Protein AF-A0A2T2U870-F1 (afdb_monomer_lite)

Sequence (224 aa):
MPDQELSEEDWMRRIEPALERSMQEVSEQMTNAAPVQRWLRSASYEAAMQASRQQPGDMQAEAAAYGALRDDLREHFASLARAVRDLTHGQGRLDVKWRPLSPNYTRLYIDFGLDYEIDLFVRLKAASPDEARRALDAAADALPRSEPFPNRPNERTALVALDDRQLGVRVREHQADPGRRRTVTLLPDGDSAESDVALDEAPERVVQHLTPEAGSRVDPQSWM

Structure (mmCIF, N/CA/C/O backbone):
data_AF-A0A2T2U870-F1
#
_entry.id   AF-A0A2T2U870-F1
#
loop_
_atom_site.group_PDB
_atom_site.id
_atom_site.type_symbol
_atom_site.label_atom_id
_atom_site.label_alt_id
_atom_site.label_comp_id
_atom_site.label_asym_id
_atom_site.label_entity_id
_atom_site.label_seq_id
_atom_site.pdbx_PDB_ins_code
_atom_site.Cartn_x
_atom_site.Cartn_y
_atom_site.Cartn_z
_atom_site.occupancy
_atom_site.B_iso_or_equiv
_atom_site.auth_seq_id
_atom_site.auth_comp_id
_atom_site.auth_asym_id
_atom_site.auth_atom_id
_atom_site.pdbx_PDB_model_num
ATOM 1 N N . MET A 1 1 ? 32.485 -4.365 -10.297 1.00 37.88 1 MET A N 1
ATOM 2 C CA . MET A 1 1 ? 31.703 -4.964 -9.198 1.00 37.88 1 MET A CA 1
ATOM 3 C C . MET A 1 1 ? 30.625 -5.783 -9.871 1.00 37.88 1 MET A C 1
ATOM 5 O O . MET A 1 1 ? 29.898 -5.176 -10.647 1.00 37.88 1 MET A O 1
ATOM 9 N N . PRO A 1 2 ? 30.603 -7.115 -9.726 1.00 41.19 2 PRO A N 1
ATOM 10 C CA . PRO A 1 2 ? 29.569 -7.920 -10.364 1.00 41.19 2 PRO A CA 1
ATOM 11 C C . PRO A 1 2 ? 28.199 -7.446 -9.864 1.00 41.19 2 PRO A C 1
ATOM 13 O O . PRO A 1 2 ? 28.040 -7.171 -8.673 1.00 41.19 2 PRO A O 1
ATOM 16 N N . ASP A 1 3 ? 27.267 -7.272 -10.800 1.00 51.97 3 ASP A N 1
ATOM 17 C CA . ASP A 1 3 ? 25.868 -6.925 -10.567 1.00 51.97 3 ASP A CA 1
ATOM 18 C C . ASP A 1 3 ? 25.226 -7.994 -9.686 1.00 51.97 3 ASP A C 1
ATOM 20 O O . ASP A 1 3 ? 24.753 -9.018 -10.170 1.00 51.97 3 ASP A O 1
ATOM 24 N N . GLN A 1 4 ? 25.247 -7.792 -8.372 1.00 59.28 4 GLN A N 1
ATOM 25 C CA . GLN A 1 4 ? 24.452 -8.626 -7.491 1.00 59.28 4 GLN A CA 1
ATOM 26 C C . GLN A 1 4 ? 23.015 -8.122 -7.567 1.00 59.28 4 GLN A C 1
ATOM 28 O O . GLN A 1 4 ? 22.676 -7.060 -7.035 1.00 59.28 4 GLN A O 1
ATOM 33 N N . GLU A 1 5 ? 22.186 -8.871 -8.290 1.00 78.31 5 GLU A N 1
ATOM 34 C CA . GLU A 1 5 ? 20.744 -8.821 -8.105 1.00 78.31 5 GLU A CA 1
ATOM 35 C C . GLU A 1 5 ? 20.448 -9.031 -6.619 1.00 78.31 5 GLU A C 1
ATOM 37 O O . GLU A 1 5 ? 21.019 -9.912 -5.970 1.00 78.31 5 GLU A O 1
ATOM 42 N N . LEU A 1 6 ? 19.592 -8.173 -6.064 1.00 90.38 6 LEU A N 1
ATOM 43 C CA . LEU A 1 6 ? 19.160 -8.318 -4.681 1.00 90.38 6 LEU A CA 1
ATOM 44 C C . LEU A 1 6 ? 18.374 -9.623 -4.552 1.00 90.38 6 LEU A C 1
ATOM 46 O O . LEU A 1 6 ? 17.501 -9.925 -5.378 1.00 90.38 6 LEU A O 1
ATOM 50 N N . SER A 1 7 ? 18.697 -10.391 -3.514 1.00 95.56 7 SER A N 1
ATOM 51 C CA . SER A 1 7 ? 17.949 -11.599 -3.194 1.00 95.56 7 SER A CA 1
ATOM 52 C C . SER A 1 7 ? 16.522 -11.248 -2.765 1.00 95.56 7 SER A C 1
ATOM 54 O O . SER A 1 7 ? 16.202 -10.099 -2.456 1.00 95.56 7 SER A O 1
ATOM 56 N N . GLU A 1 8 ? 15.650 -12.250 -2.738 1.00 96.38 8 GLU A N 1
ATOM 57 C CA . GLU A 1 8 ? 14.286 -12.091 -2.231 1.00 96.38 8 GLU A CA 1
ATOM 58 C C . GLU A 1 8 ? 14.280 -11.572 -0.784 1.00 96.38 8 GLU A C 1
ATOM 60 O O . GLU A 1 8 ? 13.579 -10.613 -0.475 1.00 96.38 8 GLU A O 1
ATOM 65 N N . GLU A 1 9 ? 15.153 -12.109 0.074 1.00 97.00 9 GLU A N 1
ATOM 66 C CA . GLU A 1 9 ? 15.283 -11.677 1.469 1.00 97.00 9 GLU A CA 1
ATOM 67 C C . GLU A 1 9 ? 15.765 -10.220 1.587 1.00 97.00 9 GLU A C 1
ATOM 69 O O . GLU A 1 9 ? 15.287 -9.470 2.440 1.00 97.00 9 GLU A O 1
ATOM 74 N N . ASP A 1 10 ? 16.676 -9.780 0.712 1.00 97.06 10 ASP A N 1
ATOM 75 C CA . ASP A 1 10 ? 17.130 -8.385 0.696 1.00 97.06 10 ASP A CA 1
ATOM 76 C C . ASP A 1 10 ? 16.004 -7.426 0.306 1.00 97.06 10 ASP A C 1
ATOM 78 O O . ASP A 1 10 ? 15.896 -6.330 0.868 1.00 97.06 10 ASP A O 1
ATOM 82 N N . TRP A 1 11 ? 15.145 -7.837 -0.630 1.00 97.50 11 TRP A N 1
ATOM 83 C CA . TRP A 1 11 ? 13.951 -7.081 -0.990 1.00 97.50 11 TRP A CA 1
ATOM 84 C C . TRP A 1 11 ? 12.932 -7.042 0.139 1.00 97.50 11 TRP A C 1
ATOM 86 O O . TRP A 1 11 ? 12.427 -5.961 0.448 1.00 97.50 11 TRP A O 1
ATOM 96 N N . MET A 1 12 ? 12.677 -8.179 0.788 1.00 97.50 12 MET A N 1
ATOM 97 C CA . MET A 1 12 ? 11.770 -8.243 1.931 1.00 97.50 12 MET A CA 1
ATOM 98 C C . MET A 1 12 ? 12.241 -7.319 3.054 1.00 97.50 12 MET A C 1
ATOM 100 O O . MET A 1 12 ? 11.500 -6.434 3.473 1.00 97.50 12 MET A O 1
ATOM 104 N N . ARG A 1 13 ? 13.514 -7.433 3.456 1.00 97.50 13 ARG A N 1
ATOM 105 C CA . ARG A 1 13 ? 14.121 -6.598 4.504 1.00 97.50 13 ARG A CA 1
ATOM 106 C C . ARG A 1 13 ? 14.073 -5.110 4.166 1.00 97.50 13 ARG A C 1
ATOM 108 O O . ARG A 1 13 ? 13.977 -4.277 5.065 1.00 97.50 13 ARG A O 1
ATOM 115 N N . ARG A 1 14 ? 14.172 -4.770 2.878 1.00 96.38 14 ARG A N 1
ATOM 116 C CA . ARG A 1 14 ? 14.060 -3.391 2.406 1.00 96.38 14 ARG A CA 1
ATOM 117 C C . ARG A 1 14 ? 12.631 -2.872 2.561 1.00 96.38 14 ARG A C 1
ATOM 119 O O . ARG A 1 14 ? 12.486 -1.804 3.133 1.00 96.38 14 ARG A O 1
ATOM 126 N N . ILE A 1 15 ? 11.632 -3.604 2.066 1.00 96.31 15 ILE A N 1
ATOM 127 C CA . ILE A 1 15 ? 10.260 -3.112 1.840 1.00 96.31 15 ILE A CA 1
ATOM 128 C C . ILE A 1 15 ? 9.341 -3.298 3.053 1.00 96.31 15 ILE A C 1
ATOM 130 O O . ILE A 1 15 ? 8.525 -2.422 3.342 1.00 96.31 15 ILE A O 1
ATOM 134 N N . GLU A 1 16 ? 9.463 -4.420 3.765 1.00 96.12 16 GLU A N 1
ATOM 135 C CA . GLU A 1 16 ? 8.560 -4.806 4.857 1.00 96.12 16 GLU A CA 1
ATOM 136 C C . GLU A 1 16 ? 8.338 -3.692 5.896 1.00 96.12 16 GLU A C 1
ATOM 138 O O . GLU A 1 16 ? 7.180 -3.412 6.213 1.00 96.12 16 GLU A O 1
ATOM 143 N N . PRO A 1 17 ? 9.374 -2.959 6.364 1.00 95.62 17 PRO A N 1
ATOM 144 C CA . PRO A 1 17 ? 9.181 -1.912 7.366 1.00 95.62 17 PRO A CA 1
ATOM 145 C C . PRO A 1 17 ? 8.303 -0.746 6.900 1.00 95.62 17 PRO A C 1
ATOM 147 O O . PRO A 1 17 ? 7.866 0.050 7.729 1.00 95.62 17 PRO A O 1
ATOM 150 N N . ALA A 1 18 ? 8.116 -0.555 5.592 1.00 95.81 18 ALA A N 1
ATOM 151 C CA . ALA A 1 18 ? 7.335 0.545 5.033 1.00 95.81 18 ALA A CA 1
ATOM 152 C C . ALA A 1 18 ? 5.880 0.165 4.722 1.00 95.81 18 ALA A C 1
ATOM 154 O O . ALA A 1 18 ? 5.055 1.071 4.626 1.00 95.81 18 ALA A O 1
ATOM 155 N N . LEU A 1 19 ? 5.539 -1.127 4.623 1.00 95.31 19 LEU A N 1
ATOM 156 C CA . LEU A 1 19 ? 4.190 -1.579 4.241 1.00 95.31 19 LEU A CA 1
ATOM 157 C C . LEU A 1 19 ? 3.101 -1.004 5.148 1.00 95.31 19 LEU A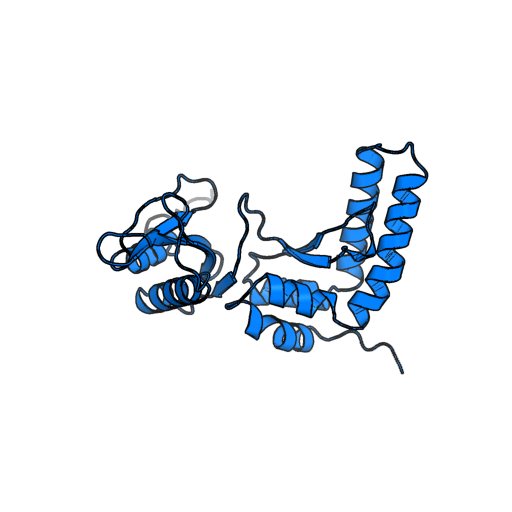 C 1
ATOM 159 O O . LEU A 1 19 ? 2.163 -0.382 4.656 1.00 95.31 19 LEU A O 1
ATOM 163 N N . GLU A 1 20 ? 3.275 -1.123 6.465 1.00 94.81 20 GLU A N 1
ATOM 164 C CA . GLU A 1 20 ? 2.287 -0.650 7.447 1.00 94.81 20 GLU A CA 1
ATOM 165 C C . GLU A 1 20 ? 2.303 0.882 7.630 1.00 94.81 20 GLU A C 1
ATOM 167 O O . GLU A 1 20 ? 1.510 1.417 8.400 1.00 94.81 20 GLU A O 1
ATOM 172 N N . ARG A 1 21 ? 3.204 1.607 6.947 1.00 93.12 21 ARG A N 1
ATOM 173 C CA . ARG A 1 21 ? 3.383 3.062 7.105 1.00 93.12 21 ARG A CA 1
ATOM 174 C C . ARG A 1 21 ? 2.991 3.849 5.862 1.00 93.12 21 ARG A C 1
ATOM 176 O O . ARG A 1 21 ? 2.315 4.869 5.975 1.00 93.12 21 ARG A O 1
ATOM 183 N N . SER A 1 22 ? 3.481 3.436 4.694 1.00 95.75 22 SER A N 1
ATOM 184 C CA . SER A 1 22 ? 3.291 4.168 3.446 1.00 95.75 22 SER A CA 1
ATOM 185 C C . SER A 1 22 ? 3.651 3.334 2.215 1.00 95.75 22 SER A C 1
ATOM 187 O O . SER A 1 22 ? 4.818 3.017 1.973 1.00 95.75 22 SER A O 1
ATOM 189 N N . MET A 1 23 ? 2.672 3.100 1.344 1.00 97.12 23 MET A N 1
ATOM 190 C CA . MET A 1 23 ? 2.891 2.521 0.016 1.00 97.12 23 MET A CA 1
ATOM 191 C C . MET A 1 23 ? 3.716 3.438 -0.895 1.00 97.12 23 MET A C 1
ATOM 193 O O . MET A 1 23 ? 4.385 2.963 -1.816 1.00 97.12 23 MET A O 1
ATOM 197 N N . GLN A 1 24 ? 3.730 4.747 -0.622 1.00 95.50 24 GLN A N 1
ATOM 198 C CA . GLN A 1 24 ? 4.649 5.668 -1.281 1.00 95.50 24 GLN A CA 1
ATOM 199 C C . GLN A 1 24 ? 6.100 5.380 -0.872 1.00 95.50 24 GLN A C 1
ATOM 201 O O . GLN A 1 24 ? 6.949 5.261 -1.752 1.00 95.50 24 GLN A O 1
ATOM 206 N N . GLU A 1 25 ? 6.387 5.213 0.423 1.00 96.62 25 GLU A N 1
ATOM 207 C CA . GLU A 1 25 ? 7.733 4.851 0.895 1.00 96.62 25 GLU A CA 1
ATOM 208 C C . GLU A 1 25 ? 8.168 3.490 0.320 1.00 96.62 25 GLU A C 1
ATOM 210 O O . GLU A 1 25 ? 9.297 3.357 -0.146 1.00 96.62 25 GLU A O 1
ATOM 215 N N . VAL A 1 26 ? 7.261 2.508 0.239 1.00 97.62 26 VAL A N 1
ATOM 216 C CA . VAL A 1 26 ? 7.511 1.220 -0.442 1.00 97.62 26 VAL A CA 1
ATOM 217 C C . VAL A 1 26 ? 7.888 1.428 -1.915 1.00 97.62 26 VAL A C 1
ATOM 219 O O . VAL A 1 26 ? 8.910 0.915 -2.378 1.00 97.62 26 VAL A O 1
ATOM 222 N N . SER A 1 27 ? 7.098 2.216 -2.653 1.00 97.12 27 SER A N 1
ATOM 223 C CA . SER A 1 27 ? 7.366 2.570 -4.054 1.00 97.12 27 SER A CA 1
ATOM 224 C C . SER A 1 27 ? 8.735 3.233 -4.214 1.00 97.12 27 SER A C 1
ATOM 226 O O . SER A 1 27 ? 9.504 2.860 -5.104 1.00 97.12 27 SER A O 1
ATOM 228 N N . GLU A 1 28 ? 9.082 4.169 -3.331 1.00 96.19 28 GLU A N 1
ATOM 229 C CA . GLU A 1 28 ? 10.371 4.858 -3.324 1.00 96.19 28 GLU A CA 1
ATOM 230 C C . GLU A 1 28 ? 11.527 3.903 -3.017 1.00 96.19 28 GLU A C 1
ATOM 232 O O . GLU A 1 28 ? 12.538 3.920 -3.719 1.00 96.19 28 GLU A O 1
ATOM 237 N N . GLN A 1 29 ? 11.392 3.028 -2.021 1.00 96.62 29 GLN A N 1
ATOM 238 C CA . GLN A 1 29 ? 12.428 2.063 -1.658 1.00 96.62 29 GLN A CA 1
ATOM 239 C C . GLN A 1 29 ? 12.701 1.052 -2.777 1.00 96.62 29 GLN A C 1
ATOM 241 O O . GLN A 1 29 ? 13.870 0.749 -3.042 1.00 96.62 29 GLN A O 1
ATOM 246 N N . MET A 1 30 ? 11.662 0.562 -3.461 1.00 96.69 30 MET A N 1
ATOM 247 C CA . MET A 1 30 ? 11.817 -0.281 -4.653 1.00 96.69 30 MET A CA 1
ATOM 248 C C . MET A 1 30 ? 12.481 0.497 -5.789 1.00 96.69 30 MET A C 1
ATOM 250 O O . MET A 1 30 ? 13.507 0.079 -6.325 1.00 96.69 30 MET A O 1
ATOM 254 N N . THR A 1 31 ? 11.928 1.665 -6.119 1.00 95.25 31 THR A N 1
ATOM 255 C CA . THR A 1 31 ? 12.350 2.477 -7.267 1.00 95.25 31 THR A CA 1
ATOM 256 C C . THR A 1 31 ? 13.781 2.979 -7.118 1.00 95.25 31 THR A C 1
ATOM 258 O O . THR A 1 31 ? 14.524 2.978 -8.093 1.00 95.25 31 THR A O 1
ATOM 261 N N . ASN A 1 32 ? 14.202 3.376 -5.916 1.00 94.69 32 ASN A N 1
ATOM 262 C CA . ASN A 1 32 ? 15.532 3.932 -5.646 1.00 94.69 32 ASN A CA 1
ATOM 263 C C . ASN A 1 32 ? 16.613 2.862 -5.439 1.00 94.69 32 ASN A C 1
ATOM 265 O O . ASN A 1 32 ? 17.778 3.192 -5.202 1.00 94.69 32 ASN A O 1
ATOM 269 N N . ALA A 1 33 ? 16.270 1.574 -5.506 1.00 95.00 33 ALA A N 1
ATOM 270 C CA . ALA A 1 33 ? 17.274 0.523 -5.498 1.00 95.00 33 ALA A CA 1
ATOM 271 C C . ALA A 1 33 ? 18.180 0.650 -6.731 1.00 95.00 33 ALA A C 1
ATOM 273 O O . ALA A 1 33 ? 17.715 0.800 -7.860 1.00 95.00 33 ALA A O 1
ATOM 274 N N . ALA A 1 34 ? 19.494 0.555 -6.520 1.00 93.69 34 ALA A N 1
ATOM 275 C CA . ALA A 1 34 ? 20.483 0.703 -7.582 1.00 93.69 34 ALA A CA 1
ATOM 276 C C . ALA A 1 34 ? 20.225 -0.176 -8.830 1.00 93.69 34 ALA A C 1
ATOM 278 O O . ALA A 1 34 ? 20.364 0.365 -9.931 1.00 93.69 34 ALA A O 1
ATOM 279 N N . PRO A 1 35 ? 19.859 -1.475 -8.720 1.00 94.12 35 PRO A N 1
ATOM 280 C CA . PRO A 1 35 ? 19.549 -2.278 -9.905 1.00 94.12 35 PRO A CA 1
ATOM 281 C C . PRO A 1 35 ? 18.282 -1.791 -10.634 1.00 94.12 35 PRO A C 1
ATOM 283 O O . PRO A 1 35 ? 18.303 -1.675 -11.857 1.00 94.12 35 PRO A O 1
ATOM 286 N N . VAL A 1 36 ? 17.234 -1.383 -9.908 1.00 94.19 36 VAL A N 1
ATOM 287 C CA . VAL A 1 36 ? 15.993 -0.840 -10.497 1.00 94.19 36 VAL A CA 1
ATOM 288 C C . VAL A 1 36 ? 16.245 0.485 -11.214 1.00 94.19 36 VAL A C 1
ATOM 290 O O . VAL A 1 36 ? 15.821 0.652 -12.350 1.00 94.19 36 VAL A O 1
ATOM 293 N N . GLN A 1 37 ? 16.995 1.410 -10.610 1.00 92.75 37 GLN A N 1
ATOM 294 C CA . GLN A 1 37 ? 17.363 2.679 -11.252 1.00 92.75 37 GLN A CA 1
ATOM 295 C C . GLN A 1 37 ? 18.162 2.476 -12.546 1.00 92.75 37 GLN A C 1
ATOM 297 O O . GLN A 1 37 ? 17.989 3.229 -13.504 1.00 92.75 37 GLN A O 1
ATOM 302 N N . ARG A 1 38 ? 19.067 1.486 -12.585 1.00 90.81 38 ARG A N 1
ATOM 303 C CA . ARG A 1 38 ? 19.824 1.157 -13.805 1.00 90.81 38 ARG A CA 1
ATOM 304 C C . ARG A 1 38 ? 18.901 0.649 -14.906 1.00 90.81 38 ARG A C 1
ATOM 306 O O . ARG A 1 38 ? 18.996 1.138 -16.031 1.00 90.81 38 ARG A O 1
ATOM 313 N N . TRP A 1 39 ? 18.013 -0.277 -14.561 1.00 92.62 39 TRP A N 1
ATOM 314 C CA . TRP A 1 39 ? 17.028 -0.827 -15.483 1.00 92.62 39 TRP A CA 1
ATOM 315 C C . TRP A 1 39 ? 16.066 0.251 -16.003 1.00 92.62 39 TRP A C 1
ATOM 317 O O . TRP A 1 39 ? 15.986 0.456 -17.212 1.00 92.62 39 TRP A O 1
ATOM 327 N N . LEU A 1 40 ? 15.442 1.031 -15.111 1.00 91.12 40 LEU A N 1
ATOM 328 C CA . LEU A 1 40 ? 14.472 2.074 -15.462 1.00 91.12 40 LEU A CA 1
ATOM 329 C C . LEU A 1 40 ? 15.017 3.083 -16.474 1.00 91.12 40 LEU A C 1
ATOM 331 O O . LEU A 1 40 ? 14.279 3.492 -17.369 1.00 91.12 40 LEU A O 1
ATOM 335 N N . ARG A 1 41 ? 16.291 3.481 -16.353 1.00 86.19 41 ARG A N 1
ATOM 336 C CA . ARG A 1 41 ? 16.920 4.419 -17.297 1.00 86.19 41 ARG A CA 1
ATOM 337 C C . ARG A 1 41 ? 16.944 3.892 -18.729 1.00 86.19 41 ARG A C 1
ATOM 339 O O . ARG A 1 41 ? 16.769 4.683 -19.651 1.00 86.19 41 ARG A O 1
ATOM 346 N N . SER A 1 42 ? 17.160 2.593 -18.904 1.00 87.62 42 SER A N 1
ATOM 347 C CA . SER A 1 42 ? 17.237 1.964 -20.226 1.00 87.62 42 SER A CA 1
ATOM 348 C C . SER A 1 42 ? 15.836 1.604 -20.718 1.00 87.62 42 SER A C 1
ATOM 350 O O . SER A 1 42 ? 15.394 2.103 -21.751 1.00 87.62 42 SER A O 1
ATOM 352 N N . ALA A 1 43 ? 15.085 0.855 -19.909 1.00 87.81 43 ALA A N 1
ATOM 353 C CA . ALA A 1 43 ? 13.780 0.321 -20.277 1.00 87.81 43 ALA A CA 1
ATOM 354 C C . ALA A 1 43 ? 12.735 1.423 -20.535 1.00 87.81 43 ALA A C 1
ATOM 356 O O . ALA A 1 43 ? 11.981 1.354 -21.504 1.00 87.81 43 ALA A O 1
ATOM 357 N N . SER A 1 44 ? 12.726 2.502 -19.738 1.00 82.38 44 SER A N 1
ATOM 358 C CA . SER A 1 44 ? 11.774 3.608 -19.949 1.00 82.38 44 SER A CA 1
ATOM 359 C C . SER A 1 44 ? 12.052 4.381 -21.241 1.00 82.38 44 SER A C 1
ATOM 361 O O . SER A 1 44 ? 11.114 4.861 -21.877 1.00 82.38 44 SER A O 1
ATOM 363 N N . TYR A 1 45 ? 13.327 4.523 -21.623 1.00 80.94 45 TYR A N 1
ATOM 364 C CA . TYR A 1 45 ? 13.718 5.194 -22.865 1.00 80.94 45 TYR A CA 1
ATOM 365 C C . TYR A 1 45 ? 13.378 4.334 -24.085 1.00 80.94 45 TYR A C 1
ATOM 367 O O . TYR A 1 45 ? 12.827 4.838 -25.064 1.00 80.94 45 TYR A O 1
ATOM 375 N N . GLU A 1 46 ? 13.645 3.030 -24.012 1.00 85.19 46 GLU A N 1
ATOM 376 C CA . GLU A 1 46 ? 13.292 2.080 -25.066 1.00 85.19 46 GLU A CA 1
ATOM 377 C C . GLU A 1 46 ? 11.779 1.998 -25.278 1.00 85.19 46 GLU A C 1
ATOM 379 O O . GLU A 1 46 ? 11.324 2.106 -26.418 1.00 85.19 46 GLU A O 1
ATOM 384 N N . ALA A 1 47 ? 10.996 1.915 -24.200 1.00 84.62 47 ALA A N 1
ATOM 385 C CA . ALA A 1 47 ? 9.537 1.938 -24.270 1.00 84.62 47 ALA A CA 1
ATOM 386 C C . ALA A 1 47 ? 9.015 3.240 -24.908 1.00 84.62 47 ALA A C 1
ATOM 388 O O . ALA A 1 47 ? 8.141 3.205 -25.774 1.00 84.62 47 ALA A O 1
ATOM 389 N N . ALA A 1 48 ? 9.590 4.397 -24.550 1.00 81.44 48 ALA A N 1
ATOM 390 C CA . ALA A 1 48 ? 9.205 5.682 -25.140 1.00 81.44 48 ALA A CA 1
ATOM 391 C C . ALA A 1 48 ? 9.533 5.749 -26.640 1.00 81.44 48 ALA A C 1
ATOM 393 O O . ALA A 1 48 ? 8.704 6.198 -27.429 1.00 81.44 48 ALA A O 1
ATOM 394 N N . MET A 1 49 ? 10.703 5.246 -27.044 1.00 81.50 49 MET A N 1
ATOM 395 C CA . MET A 1 49 ? 11.107 5.145 -28.449 1.00 81.50 49 MET A CA 1
ATOM 396 C C . MET A 1 49 ? 10.206 4.201 -29.252 1.00 81.50 49 MET A C 1
ATOM 398 O O . MET A 1 49 ? 9.909 4.473 -30.415 1.00 81.50 49 MET A O 1
ATOM 402 N N . GLN A 1 50 ? 9.782 3.081 -28.663 1.00 79.69 50 GLN A N 1
ATOM 403 C CA . GLN A 1 50 ? 8.848 2.151 -29.299 1.00 79.69 50 GLN A CA 1
ATOM 404 C C . GLN A 1 50 ? 7.481 2.805 -29.517 1.00 79.69 50 GLN A C 1
ATOM 406 O O . GLN A 1 50 ? 6.967 2.757 -30.634 1.00 79.69 50 GLN A O 1
ATOM 411 N N . ALA A 1 51 ? 6.949 3.484 -28.498 1.00 79.50 51 ALA A N 1
ATOM 412 C CA . ALA A 1 51 ? 5.688 4.212 -28.606 1.00 79.50 51 ALA A CA 1
ATOM 413 C C . ALA A 1 51 ? 5.768 5.368 -29.623 1.00 79.50 51 ALA A C 1
ATOM 415 O O . ALA A 1 51 ? 4.853 5.552 -30.418 1.00 79.50 51 ALA A O 1
ATOM 416 N N . SER A 1 52 ? 6.886 6.104 -29.677 1.00 75.25 52 SER A N 1
ATOM 417 C CA . SER A 1 52 ? 7.052 7.249 -30.586 1.00 75.25 52 SER A CA 1
ATOM 418 C C . SER A 1 52 ? 7.331 6.880 -32.047 1.00 75.25 52 SER A C 1
ATOM 420 O O . SER A 1 52 ? 7.268 7.745 -32.917 1.00 75.25 52 SER A O 1
ATOM 422 N N . ARG A 1 53 ? 7.728 5.630 -32.334 1.00 69.00 53 ARG A N 1
ATOM 423 C CA . ARG A 1 53 ? 7.914 5.139 -33.715 1.00 69.00 53 ARG A CA 1
ATOM 424 C C . ARG A 1 53 ? 6.582 4.971 -34.449 1.00 69.00 53 ARG A C 1
ATOM 426 O O . ARG A 1 53 ? 6.582 4.901 -35.677 1.00 69.00 53 ARG A O 1
ATOM 433 N N . GLN A 1 54 ? 5.478 4.899 -33.710 1.00 63.97 54 GLN A N 1
ATOM 434 C CA . GLN A 1 54 ? 4.118 4.948 -34.239 1.00 63.97 54 GLN A CA 1
ATOM 435 C C . GLN A 1 54 ? 3.568 6.378 -34.119 1.00 63.97 54 GLN A C 1
ATOM 437 O O . GLN A 1 54 ? 4.236 7.262 -33.581 1.00 63.97 54 GLN A O 1
ATOM 442 N N . GLN A 1 55 ? 2.401 6.658 -34.703 1.00 65.25 55 GLN A N 1
ATOM 443 C CA . GLN A 1 55 ? 1.861 8.021 -34.692 1.00 65.25 55 GLN A CA 1
ATOM 444 C C . GLN A 1 55 ? 1.717 8.540 -33.245 1.00 65.25 55 GLN A C 1
ATOM 446 O O . GLN A 1 55 ? 1.228 7.807 -32.387 1.00 65.25 55 GLN A O 1
ATOM 451 N N . PRO A 1 56 ? 2.121 9.790 -32.946 1.00 61.47 56 PRO A N 1
ATOM 452 C CA . PRO A 1 56 ? 1.946 10.361 -31.614 1.00 61.47 56 PRO A CA 1
ATOM 453 C C . PRO A 1 56 ? 0.481 10.295 -31.162 1.00 61.47 56 PRO A C 1
ATOM 455 O O . PRO A 1 56 ? -0.403 10.761 -31.880 1.00 61.47 56 PRO A O 1
ATOM 458 N N . GLY A 1 57 ? 0.232 9.742 -29.972 1.00 64.81 57 GLY A N 1
ATOM 459 C CA . GLY A 1 57 ? -1.118 9.548 -29.431 1.00 64.81 57 GLY A CA 1
ATOM 460 C C . GLY A 1 57 ? -1.792 8.235 -29.841 1.00 64.81 57 GLY A C 1
ATOM 461 O O . GLY A 1 57 ? -2.970 8.044 -29.536 1.00 64.81 57 GLY A O 1
ATOM 462 N N . ASP A 1 58 ? -1.073 7.328 -30.508 1.00 79.75 58 ASP A N 1
ATOM 463 C CA . ASP A 1 58 ? -1.549 5.968 -30.736 1.00 79.75 58 ASP A CA 1
ATOM 464 C C . ASP A 1 58 ? -1.592 5.184 -29.414 1.00 79.75 58 ASP A C 1
ATOM 466 O O . ASP A 1 58 ? -0.583 4.693 -28.899 1.00 79.75 58 ASP A O 1
ATOM 470 N N . MET A 1 59 ? -2.801 5.059 -28.865 1.00 81.19 59 MET A N 1
ATOM 471 C CA . MET A 1 59 ? -3.055 4.332 -27.621 1.00 81.19 59 MET A CA 1
ATOM 472 C C . MET A 1 59 ? -2.648 2.854 -27.708 1.00 81.19 59 MET A C 1
ATOM 474 O O . MET A 1 59 ? -2.303 2.263 -26.685 1.00 81.19 59 MET A O 1
ATOM 478 N N . GLN A 1 60 ? -2.666 2.241 -28.898 1.00 83.88 60 GLN A N 1
ATOM 479 C CA . GLN A 1 60 ? -2.251 0.845 -29.063 1.00 83.88 60 GLN A CA 1
ATOM 480 C C . GLN A 1 60 ? -0.734 0.705 -28.938 1.00 83.88 60 GLN A C 1
ATOM 482 O O . GLN A 1 60 ? -0.255 -0.228 -28.291 1.00 83.88 60 GLN A O 1
ATOM 487 N N . ALA A 1 61 ? 0.016 1.655 -29.499 1.00 83.44 61 ALA A N 1
ATOM 488 C CA . ALA A 1 61 ? 1.469 1.699 -29.385 1.00 83.44 61 ALA A CA 1
ATOM 489 C C . ALA A 1 61 ? 1.916 1.864 -27.926 1.00 83.44 61 ALA A C 1
ATOM 491 O O . ALA A 1 61 ? 2.808 1.154 -27.460 1.00 83.44 61 ALA A O 1
ATOM 492 N N . GLU A 1 62 ? 1.265 2.769 -27.187 1.00 84.69 62 GLU A N 1
ATOM 493 C CA . GLU A 1 62 ? 1.541 2.984 -25.764 1.00 84.69 62 GLU A CA 1
ATOM 494 C C . GLU A 1 62 ? 1.197 1.749 -24.923 1.00 84.69 62 GLU A C 1
ATOM 496 O O . GLU A 1 62 ? 2.000 1.334 -24.087 1.00 84.69 62 GLU A O 1
ATOM 501 N N . ALA A 1 63 ? 0.048 1.112 -25.169 1.00 86.69 63 ALA A N 1
ATOM 502 C CA . ALA A 1 63 ? -0.343 -0.107 -24.465 1.00 86.69 63 ALA A CA 1
ATOM 503 C C . ALA A 1 63 ? 0.636 -1.267 -24.722 1.00 86.69 63 ALA A C 1
ATOM 505 O O . ALA A 1 63 ? 0.992 -1.989 -23.789 1.00 86.69 63 ALA A O 1
ATOM 506 N N . ALA A 1 64 ? 1.106 -1.428 -25.964 1.00 87.88 64 ALA A N 1
ATOM 507 C CA . ALA A 1 64 ? 2.095 -2.444 -26.318 1.00 87.88 64 ALA A CA 1
ATOM 508 C C . ALA A 1 64 ? 3.455 -2.182 -25.649 1.00 87.88 64 ALA A C 1
ATOM 510 O O . ALA A 1 64 ? 4.039 -3.100 -25.072 1.00 87.88 64 ALA A O 1
ATOM 511 N N . ALA A 1 65 ? 3.931 -0.932 -25.669 1.00 88.31 65 ALA A N 1
ATOM 512 C CA . ALA A 1 65 ? 5.181 -0.540 -25.018 1.00 88.31 65 ALA A CA 1
ATOM 513 C C . ALA A 1 65 ? 5.116 -0.722 -23.492 1.00 88.31 65 ALA A C 1
ATOM 515 O O . ALA A 1 65 ? 6.055 -1.236 -22.883 1.00 88.31 65 ALA A O 1
ATOM 516 N N . TYR A 1 66 ? 3.988 -0.363 -22.873 1.00 89.25 66 TYR A N 1
ATOM 517 C CA . TYR A 1 66 ? 3.740 -0.616 -21.456 1.00 89.25 66 TYR A CA 1
ATOM 518 C C . TYR A 1 66 ? 3.717 -2.119 -21.137 1.00 89.25 66 TYR A C 1
ATOM 520 O O . TYR A 1 66 ? 4.336 -2.546 -20.164 1.00 89.25 66 TYR A O 1
ATOM 528 N N . GLY A 1 67 ? 3.053 -2.930 -21.968 1.00 89.88 67 GLY A N 1
ATOM 529 C CA . GLY A 1 67 ? 3.036 -4.387 -21.829 1.00 89.88 67 GLY A CA 1
ATOM 530 C C . GLY A 1 67 ? 4.442 -4.988 -21.841 1.00 89.88 67 GLY A C 1
ATOM 531 O O . GLY A 1 67 ? 4.795 -5.719 -20.917 1.00 89.88 67 GLY A O 1
ATOM 532 N N . ALA A 1 68 ? 5.265 -4.599 -22.818 1.00 89.44 68 ALA A N 1
ATOM 533 C CA . ALA A 1 68 ? 6.657 -5.033 -22.918 1.00 89.44 68 ALA A CA 1
ATOM 534 C C . ALA A 1 68 ? 7.487 -4.614 -21.693 1.00 89.44 68 ALA A C 1
ATOM 536 O O . ALA A 1 68 ? 8.177 -5.445 -21.112 1.00 89.44 68 ALA A O 1
ATOM 537 N N . LEU A 1 69 ? 7.367 -3.357 -21.247 1.00 91.50 69 LEU A N 1
ATOM 538 C CA . LEU A 1 69 ? 8.057 -2.857 -20.052 1.00 91.50 69 LEU A CA 1
ATOM 539 C C . LEU A 1 69 ? 7.684 -3.654 -18.792 1.00 91.50 69 LEU A C 1
ATOM 541 O O . LEU A 1 69 ? 8.521 -3.917 -17.930 1.00 91.50 69 LEU A O 1
ATOM 545 N N . ARG A 1 70 ? 6.410 -4.027 -18.672 1.00 93.06 70 ARG A N 1
ATOM 546 C CA . ARG A 1 70 ? 5.885 -4.779 -17.534 1.00 93.06 70 ARG A CA 1
ATOM 547 C C . ARG A 1 70 ? 6.341 -6.237 -17.537 1.00 93.06 70 ARG A C 1
ATOM 549 O O . ARG A 1 70 ? 6.533 -6.815 -16.468 1.00 93.06 70 ARG A O 1
ATOM 556 N N . ASP A 1 71 ? 6.468 -6.845 -18.708 1.00 90.94 71 ASP A N 1
ATOM 557 C CA . ASP A 1 71 ? 6.952 -8.219 -18.827 1.00 90.94 71 ASP A CA 1
ATOM 558 C C . ASP A 1 71 ? 8.467 -8.276 -18.573 1.00 90.94 71 ASP A C 1
ATOM 560 O O . ASP A 1 71 ? 8.907 -9.074 -17.745 1.00 90.94 71 ASP A O 1
ATOM 564 N N . ASP A 1 72 ? 9.224 -7.318 -19.113 1.00 93.00 72 ASP A N 1
ATOM 565 C CA . ASP A 1 72 ? 10.655 -7.130 -18.844 1.00 93.00 72 ASP A CA 1
ATOM 566 C C . ASP A 1 72 ? 10.950 -6.895 -17.347 1.00 93.00 72 ASP A C 1
ATOM 568 O O . ASP A 1 72 ? 11.856 -7.498 -16.771 1.00 93.00 72 ASP A O 1
ATOM 572 N N . LEU A 1 73 ? 10.113 -6.105 -16.658 1.00 93.94 73 LEU A N 1
ATOM 573 C CA . LEU A 1 73 ? 10.177 -5.928 -15.200 1.00 93.94 73 LEU A CA 1
ATOM 574 C C . LEU A 1 73 ? 10.097 -7.263 -14.444 1.00 93.94 73 LEU A C 1
ATOM 576 O O . LEU A 1 73 ? 10.824 -7.468 -13.472 1.00 93.94 73 LEU A O 1
ATOM 580 N N . ARG A 1 74 ? 9.202 -8.170 -14.852 1.00 90.00 74 ARG A N 1
ATOM 581 C CA . ARG A 1 74 ? 9.029 -9.462 -14.167 1.00 90.00 74 ARG A CA 1
ATOM 582 C C . ARG A 1 74 ? 10.186 -10.409 -14.420 1.00 90.00 74 ARG A C 1
ATOM 584 O O . ARG A 1 74 ? 10.531 -11.170 -13.518 1.00 90.00 74 ARG A O 1
ATOM 591 N N . GLU A 1 75 ? 10.753 -10.371 -15.620 1.00 90.31 75 GLU A N 1
ATOM 592 C CA . GLU A 1 75 ? 11.911 -11.185 -15.981 1.00 90.31 75 GLU A CA 1
ATOM 593 C C . GLU A 1 75 ? 13.156 -10.722 -15.220 1.00 90.31 75 GLU A C 1
ATOM 595 O O . GLU A 1 75 ? 13.804 -11.532 -14.558 1.00 90.31 75 GLU A O 1
ATOM 600 N N . HIS A 1 76 ? 13.433 -9.415 -15.219 1.00 92.69 76 HIS A N 1
ATOM 601 C CA . HIS A 1 76 ? 14.605 -8.846 -14.553 1.00 92.69 76 HIS A CA 1
ATOM 602 C C . HIS A 1 76 ? 14.515 -8.812 -13.025 1.00 92.69 76 HIS A C 1
ATOM 604 O O . HIS A 1 76 ? 15.539 -8.861 -12.347 1.00 92.69 76 HIS A O 1
ATOM 610 N N . PHE A 1 77 ? 13.312 -8.712 -12.458 1.00 95.69 77 PHE A N 1
ATOM 611 C CA . PHE A 1 77 ? 13.123 -8.565 -11.013 1.00 95.69 77 PHE A CA 1
ATOM 612 C C . PHE A 1 77 ? 12.231 -9.661 -10.431 1.00 95.69 77 PHE A C 1
ATOM 614 O O . PHE A 1 77 ? 11.372 -9.406 -9.584 1.00 95.69 77 PHE A O 1
ATOM 621 N N . ALA A 1 78 ? 12.469 -10.910 -10.838 1.00 95.31 78 ALA A N 1
ATOM 622 C CA . ALA A 1 78 ? 11.728 -12.065 -10.338 1.00 95.31 78 ALA A CA 1
ATOM 623 C C . ALA A 1 78 ? 11.820 -12.221 -8.806 1.00 95.31 78 ALA A C 1
ATOM 625 O O . ALA A 1 78 ? 10.830 -12.585 -8.169 1.00 95.31 78 ALA A O 1
ATOM 626 N N . SER A 1 79 ? 12.974 -11.914 -8.197 1.00 96.62 79 SER A N 1
ATOM 627 C CA . SER A 1 79 ? 13.143 -11.939 -6.734 1.00 96.62 79 SER A CA 1
ATOM 628 C C . SER A 1 79 ? 12.310 -10.862 -6.033 1.00 96.62 79 SER A C 1
ATOM 630 O O . SER A 1 79 ? 11.683 -11.145 -5.016 1.00 96.62 79 SER A O 1
ATOM 632 N N . LEU A 1 80 ? 12.232 -9.652 -6.597 1.00 97.31 80 LEU A N 1
ATOM 633 C CA . LEU A 1 80 ? 11.374 -8.583 -6.081 1.00 97.31 80 LEU A CA 1
ATOM 634 C C . LEU A 1 80 ? 9.895 -8.949 -6.216 1.00 97.31 80 LEU A C 1
ATOM 636 O O . LEU A 1 80 ? 9.125 -8.744 -5.285 1.00 97.31 80 LEU A O 1
ATOM 640 N N . ALA A 1 81 ? 9.493 -9.512 -7.357 1.00 96.94 81 ALA A N 1
ATOM 641 C CA . ALA A 1 81 ? 8.113 -9.927 -7.579 1.00 96.94 81 ALA A CA 1
ATOM 642 C C . ALA A 1 81 ? 7.668 -11.001 -6.570 1.00 96.94 81 ALA A C 1
ATOM 644 O O . ALA A 1 81 ? 6.548 -10.933 -6.066 1.00 96.94 81 ALA A O 1
ATOM 645 N N . ARG A 1 82 ? 8.547 -11.958 -6.234 1.00 97.00 82 ARG A N 1
ATOM 646 C CA . ARG A 1 82 ? 8.293 -12.950 -5.174 1.00 97.00 82 ARG A CA 1
ATOM 647 C C . ARG A 1 82 ? 8.237 -12.311 -3.793 1.00 97.00 82 ARG A C 1
ATOM 649 O O . ARG A 1 82 ? 7.267 -12.546 -3.090 1.00 97.00 82 ARG A O 1
ATOM 656 N N . ALA A 1 83 ? 9.186 -11.436 -3.456 1.00 97.44 83 ALA A N 1
ATOM 657 C CA . ALA A 1 83 ? 9.168 -10.709 -2.188 1.00 97.44 83 ALA A CA 1
ATOM 658 C C . ALA A 1 83 ? 7.866 -9.911 -2.004 1.00 97.44 83 ALA A C 1
ATOM 660 O O . ALA A 1 83 ? 7.258 -9.968 -0.941 1.00 97.44 83 ALA A O 1
ATOM 661 N N . VAL A 1 84 ? 7.401 -9.207 -3.045 1.00 97.38 84 VAL A N 1
ATOM 662 C CA . VAL A 1 84 ? 6.117 -8.486 -3.033 1.00 97.38 84 VAL A CA 1
ATOM 663 C C . VAL A 1 84 ? 4.955 -9.447 -2.812 1.00 97.38 84 VAL A C 1
ATOM 665 O O . VAL A 1 84 ? 4.130 -9.204 -1.933 1.00 97.38 84 VAL A O 1
ATOM 668 N N . ARG A 1 85 ? 4.893 -10.544 -3.573 1.00 96.25 85 ARG A N 1
ATOM 669 C CA . ARG A 1 85 ? 3.841 -11.553 -3.424 1.00 96.25 85 ARG A CA 1
ATOM 670 C C . ARG A 1 85 ? 3.816 -12.107 -1.999 1.00 96.25 85 ARG A C 1
ATOM 672 O O . ARG A 1 85 ? 2.757 -12.156 -1.391 1.00 96.25 85 ARG A O 1
ATOM 679 N N . ASP A 1 86 ? 4.962 -12.483 -1.452 1.00 95.62 86 ASP A N 1
ATOM 680 C CA . ASP A 1 86 ? 5.043 -13.146 -0.152 1.00 95.62 86 ASP A CA 1
ATOM 681 C C . ASP A 1 86 ? 4.742 -12.168 0.995 1.00 95.62 86 ASP A C 1
ATOM 683 O O . ASP A 1 86 ? 3.984 -12.500 1.905 1.00 95.62 86 ASP A O 1
ATOM 687 N N . LEU A 1 87 ? 5.227 -10.923 0.913 1.00 95.81 87 LEU A N 1
ATOM 688 C CA . LEU A 1 87 ? 4.906 -9.869 1.882 1.00 95.81 87 LEU A CA 1
ATOM 689 C C . LEU A 1 87 ? 3.428 -9.467 1.877 1.00 95.81 87 LEU A C 1
ATOM 691 O O . LEU A 1 87 ? 2.897 -9.074 2.914 1.00 95.81 87 LEU A O 1
ATOM 695 N N . THR A 1 88 ? 2.773 -9.554 0.721 1.00 95.94 88 THR A N 1
ATOM 696 C CA . THR A 1 88 ? 1.362 -9.179 0.555 1.00 95.94 88 THR A CA 1
ATOM 697 C C . THR A 1 88 ? 0.412 -10.373 0.575 1.00 95.94 88 THR A C 1
ATOM 699 O O . THR A 1 88 ? -0.760 -10.210 0.258 1.00 95.94 88 THR A O 1
ATOM 702 N N . HIS A 1 89 ? 0.894 -11.573 0.921 1.00 92.44 89 HIS A N 1
ATOM 703 C CA . HIS A 1 89 ? 0.111 -12.817 0.892 1.00 92.44 89 HIS A CA 1
ATOM 704 C C . HIS A 1 89 ? -0.600 -13.069 -0.457 1.00 92.44 89 HIS A C 1
ATOM 706 O O . HIS A 1 89 ? -1.709 -13.590 -0.525 1.00 92.44 89 HIS A O 1
ATOM 712 N N . GLY A 1 90 ? 0.042 -12.679 -1.557 1.00 94.06 90 GLY A N 1
ATOM 713 C CA . GLY A 1 90 ? -0.472 -12.837 -2.915 1.00 94.06 90 GLY A CA 1
ATOM 714 C C . GLY A 1 90 ? -1.458 -11.760 -3.368 1.00 94.06 90 GLY A C 1
ATOM 715 O O . GLY A 1 90 ? -1.823 -11.772 -4.540 1.00 94.06 90 GLY A O 1
ATOM 716 N N . GLN A 1 91 ? -1.837 -10.821 -2.498 1.00 94.12 91 GLN A N 1
ATOM 717 C CA . GLN A 1 91 ? -2.777 -9.745 -2.827 1.00 94.12 91 GLN A CA 1
ATOM 718 C C . GLN A 1 91 ? -2.157 -8.673 -3.732 1.00 94.12 91 GLN A C 1
ATOM 720 O O . GLN A 1 91 ? -2.836 -8.051 -4.543 1.00 94.12 91 GLN A O 1
ATOM 725 N N . GLY A 1 92 ? -0.853 -8.432 -3.583 1.00 95.31 92 GLY A N 1
ATOM 726 C CA . GLY A 1 92 ? -0.123 -7.409 -4.315 1.00 95.31 92 GLY A CA 1
ATOM 727 C C . GLY A 1 92 ? 0.698 -7.976 -5.467 1.00 95.31 92 GLY A C 1
ATOM 728 O O . GLY A 1 92 ? 1.321 -9.038 -5.375 1.00 95.31 92 GLY A O 1
ATOM 729 N N . ARG A 1 93 ? 0.779 -7.205 -6.550 1.00 96.38 93 ARG A N 1
ATOM 730 C CA . ARG A 1 93 ? 1.622 -7.484 -7.709 1.00 96.38 93 ARG A CA 1
ATOM 731 C C . ARG A 1 93 ? 2.572 -6.328 -7.974 1.00 96.38 93 ARG A C 1
ATOM 733 O O . ARG A 1 93 ? 2.184 -5.167 -7.961 1.00 96.38 93 ARG A O 1
ATOM 740 N N . LEU A 1 94 ? 3.821 -6.655 -8.285 1.00 96.94 94 LEU A N 1
ATOM 741 C CA . LEU A 1 94 ? 4.777 -5.667 -8.769 1.00 96.94 94 LEU A CA 1
ATOM 742 C C . LEU A 1 94 ? 4.345 -5.119 -10.138 1.00 96.94 94 LEU A C 1
ATOM 744 O O . LEU A 1 94 ? 4.121 -5.893 -11.077 1.00 96.94 94 LEU A O 1
ATOM 748 N N . ASP A 1 95 ? 4.291 -3.794 -10.252 1.00 95.81 95 ASP A N 1
ATOM 749 C CA . ASP A 1 95 ? 3.988 -3.097 -11.499 1.00 95.81 95 ASP A CA 1
ATOM 750 C C . ASP A 1 95 ? 4.766 -1.771 -11.642 1.00 95.81 95 ASP A C 1
ATOM 752 O O . ASP A 1 95 ? 5.469 -1.321 -10.729 1.00 95.81 95 ASP A O 1
ATOM 756 N N . VAL A 1 96 ? 4.675 -1.150 -12.820 1.00 94.31 96 VAL A N 1
ATOM 757 C CA . VAL A 1 96 ? 5.378 0.081 -13.194 1.00 94.31 96 VAL A CA 1
ATOM 758 C C . VAL A 1 96 ? 4.403 1.193 -13.567 1.00 94.31 96 VAL A C 1
ATOM 760 O O . VAL A 1 96 ? 3.590 1.073 -14.476 1.00 94.31 96 VAL A O 1
ATOM 763 N N . LYS A 1 97 ? 4.492 2.338 -12.892 1.00 91.25 97 LYS A N 1
ATOM 764 C CA . LYS A 1 97 ? 3.753 3.545 -13.270 1.00 91.25 97 LYS A CA 1
ATOM 765 C C . LYS A 1 97 ? 4.562 4.283 -14.326 1.00 91.25 97 LYS A C 1
ATOM 767 O O . LYS A 1 97 ? 5.365 5.153 -13.995 1.00 91.25 97 LYS A O 1
ATOM 772 N N . TRP A 1 98 ? 4.381 3.904 -15.585 1.00 88.06 98 TRP A N 1
ATOM 773 C CA . TRP A 1 98 ? 5.110 4.487 -16.709 1.00 88.06 98 TRP A CA 1
ATOM 774 C C . TRP A 1 98 ? 4.509 5.821 -17.165 1.00 88.06 98 TRP A C 1
ATOM 776 O O . TRP A 1 98 ? 3.292 6.006 -17.212 1.00 88.06 98 TRP A O 1
ATOM 786 N N . ARG A 1 99 ? 5.382 6.788 -17.469 1.00 80.81 99 ARG A N 1
ATOM 787 C CA . ARG A 1 99 ? 5.015 8.119 -17.970 1.00 80.81 99 ARG A CA 1
ATOM 788 C C . ARG A 1 99 ? 5.767 8.376 -19.283 1.00 80.81 99 ARG A C 1
ATOM 790 O O . ARG A 1 99 ? 6.899 8.854 -19.223 1.00 80.81 99 ARG A O 1
ATOM 797 N N . PRO A 1 100 ? 5.157 8.116 -20.455 1.00 72.06 100 PRO A N 1
ATOM 798 C CA . PRO A 1 100 ? 5.841 8.204 -21.751 1.00 72.06 100 PRO A CA 1
ATOM 799 C C . PRO A 1 100 ? 6.469 9.579 -22.017 1.00 72.06 100 PRO A C 1
ATOM 801 O O . PRO A 1 100 ? 7.618 9.682 -22.436 1.00 72.06 100 PRO A O 1
ATOM 804 N N . LEU A 1 101 ? 5.738 10.652 -21.694 1.00 77.50 101 LEU A N 1
ATOM 805 C CA . LEU A 1 101 ? 6.187 12.038 -21.876 1.00 77.50 101 LEU A CA 1
ATOM 806 C C . LEU A 1 101 ? 7.090 12.546 -20.747 1.00 77.50 101 LEU A C 1
ATOM 808 O O . LEU A 1 101 ? 7.599 13.665 -20.803 1.00 77.50 101 LEU A O 1
ATOM 812 N N . SER A 1 102 ? 7.260 11.773 -19.675 1.00 77.88 102 SER A N 1
ATOM 813 C CA . SER A 1 102 ? 8.111 12.165 -18.554 1.00 77.88 102 SER A CA 1
ATOM 814 C C . SER A 1 102 ? 8.784 10.935 -17.933 1.00 77.88 102 SER A C 1
ATOM 816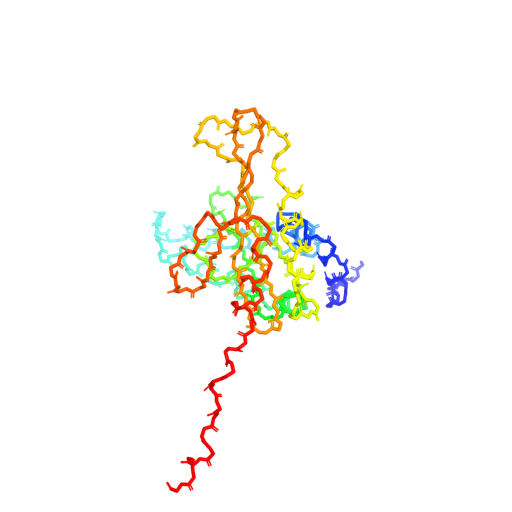 O O . SER A 1 102 ? 8.484 10.589 -16.788 1.00 77.88 102 SER A O 1
ATOM 818 N N . PRO A 1 103 ? 9.717 10.280 -18.659 1.00 70.44 103 PRO A N 1
ATOM 819 C CA . PRO A 1 103 ? 10.295 8.994 -18.258 1.00 70.44 103 PRO A CA 1
ATOM 820 C C . PRO A 1 103 ? 10.955 9.012 -16.875 1.00 70.44 103 PRO A C 1
ATOM 822 O O . PRO A 1 103 ? 10.924 8.006 -16.174 1.00 70.44 103 PRO A O 1
ATOM 825 N N . ASN A 1 104 ? 11.471 10.169 -16.446 1.00 71.19 104 ASN A N 1
ATOM 826 C CA . ASN A 1 104 ? 12.070 10.374 -15.122 1.00 71.19 104 ASN A CA 1
ATOM 827 C C . ASN A 1 104 ? 11.079 10.223 -13.951 1.00 71.19 104 ASN A C 1
ATOM 829 O O . ASN A 1 104 ? 11.513 10.093 -12.813 1.00 71.19 104 ASN A O 1
ATOM 833 N N . TYR A 1 105 ? 9.768 10.247 -14.212 1.00 79.69 105 TYR A N 1
ATOM 834 C CA . TYR A 1 105 ? 8.724 9.991 -13.211 1.00 79.69 105 TYR A CA 1
ATOM 835 C C . TYR A 1 105 ? 8.213 8.546 -13.245 1.00 79.69 105 TYR A C 1
ATOM 837 O O . TYR A 1 105 ? 7.241 8.224 -12.556 1.00 79.69 105 TYR A O 1
ATOM 845 N N . THR A 1 106 ? 8.841 7.680 -14.045 1.00 88.38 106 THR A N 1
ATOM 846 C CA . THR A 1 106 ? 8.550 6.247 -14.037 1.00 88.38 106 THR A CA 1
ATOM 847 C C . THR A 1 106 ? 9.011 5.648 -12.718 1.00 88.38 106 THR A C 1
ATOM 849 O O . THR A 1 106 ? 10.147 5.860 -12.294 1.00 88.38 106 THR A O 1
ATOM 852 N N . ARG A 1 107 ? 8.125 4.906 -12.058 1.00 93.12 107 ARG A N 1
ATOM 853 C CA . ARG A 1 107 ? 8.393 4.309 -10.745 1.00 93.12 107 ARG A CA 1
ATOM 854 C C . ARG A 1 107 ? 7.729 2.951 -10.608 1.00 93.12 107 ARG A C 1
ATOM 856 O O . ARG A 1 107 ? 6.695 2.711 -11.227 1.00 93.12 107 ARG A O 1
ATOM 863 N N . LEU A 1 108 ? 8.302 2.097 -9.771 1.00 96.25 108 LEU A N 1
ATOM 864 C CA . LEU A 1 108 ? 7.691 0.829 -9.389 1.00 96.25 108 LEU A CA 1
ATOM 865 C C . LEU A 1 108 ? 6.671 1.047 -8.277 1.00 96.25 108 LEU A C 1
ATOM 867 O O . LEU A 1 108 ? 6.860 1.910 -7.420 1.00 96.25 108 LEU A O 1
ATOM 871 N N . TYR A 1 109 ? 5.604 0.264 -8.273 1.00 96.50 109 TYR A N 1
ATOM 872 C CA . TYR A 1 109 ? 4.599 0.258 -7.217 1.00 96.50 109 TYR A CA 1
ATOM 873 C C . TYR A 1 109 ? 4.012 -1.148 -7.057 1.00 96.50 109 TYR A C 1
ATOM 875 O O . TYR A 1 109 ? 4.304 -2.044 -7.851 1.00 96.50 109 TYR A O 1
ATOM 883 N N . ILE A 1 110 ? 3.239 -1.342 -5.991 1.00 97.31 110 ILE A N 1
ATOM 884 C CA . ILE A 1 110 ? 2.472 -2.569 -5.774 1.00 97.31 110 ILE A CA 1
ATOM 885 C C . ILE A 1 110 ? 1.035 -2.268 -6.186 1.00 97.31 110 ILE A C 1
ATOM 887 O O . ILE A 1 110 ? 0.412 -1.362 -5.633 1.00 97.31 110 ILE A O 1
ATOM 891 N N . ASP A 1 111 ? 0.555 -2.997 -7.182 1.00 96.12 111 ASP A N 1
ATOM 892 C CA . ASP A 1 111 ? -0.832 -2.996 -7.620 1.00 96.12 111 ASP A CA 1
ATOM 893 C C . ASP A 1 111 ? -1.606 -4.075 -6.857 1.00 96.12 111 ASP A C 1
ATOM 895 O O . ASP A 1 111 ? -1.167 -5.224 -6.799 1.00 96.12 111 ASP A O 1
ATOM 899 N N . PHE A 1 112 ? -2.743 -3.701 -6.275 1.00 95.50 112 PHE A N 1
ATOM 900 C CA . PHE A 1 112 ? -3.641 -4.609 -5.555 1.00 95.50 112 PHE A CA 1
ATOM 901 C C . PHE A 1 112 ? -4.894 -4.965 -6.370 1.00 95.50 112 PHE A C 1
ATOM 903 O O . PHE A 1 112 ? -5.748 -5.697 -5.881 1.00 95.50 112 PHE A O 1
ATOM 910 N N . GLY A 1 113 ? -5.030 -4.448 -7.599 1.00 92.75 113 GLY A N 1
ATOM 911 C CA . GLY A 1 113 ? -6.181 -4.726 -8.462 1.00 92.75 113 GLY A CA 1
ATOM 912 C C . GLY A 1 113 ? -7.487 -4.064 -8.012 1.00 92.75 113 GLY A C 1
ATOM 913 O O . GLY A 1 113 ? -8.555 -4.485 -8.443 1.00 92.75 113 GLY A O 1
ATOM 914 N N . LEU A 1 114 ? -7.403 -3.042 -7.157 1.00 92.19 114 LEU A N 1
ATOM 915 C CA . LEU A 1 114 ? -8.544 -2.326 -6.586 1.00 92.19 114 LEU A CA 1
ATOM 916 C C . LEU A 1 114 ? -8.800 -1.014 -7.341 1.00 92.19 114 LEU A C 1
ATOM 918 O O . LEU A 1 114 ? -7.882 -0.400 -7.887 1.00 92.19 114 LEU A O 1
ATOM 922 N N . ASP A 1 115 ? -10.047 -0.551 -7.343 1.00 90.62 115 ASP A N 1
ATOM 923 C CA . ASP A 1 115 ? -10.471 0.701 -7.987 1.00 90.62 115 ASP A CA 1
ATOM 924 C C . ASP A 1 115 ? -10.223 1.954 -7.121 1.00 90.62 115 ASP A C 1
ATOM 926 O O . ASP A 1 115 ? -10.553 3.077 -7.515 1.00 90.62 115 ASP A O 1
ATOM 930 N N . TYR A 1 116 ? -9.594 1.781 -5.957 1.00 91.62 116 TYR A N 1
ATOM 931 C CA . TYR A 1 116 ? -9.189 2.844 -5.045 1.00 91.62 116 TYR A CA 1
ATOM 932 C C . TYR A 1 116 ? -7.706 2.751 -4.669 1.00 91.62 116 TYR A C 1
ATOM 934 O O . TYR A 1 116 ? -7.091 1.687 -4.676 1.00 91.62 116 TYR A O 1
ATOM 942 N N . GLU A 1 117 ? -7.118 3.898 -4.316 1.00 92.81 117 GLU A N 1
ATOM 943 C CA . GLU A 1 117 ? -5.717 3.967 -3.897 1.00 92.81 117 GLU A CA 1
ATOM 944 C C . GLU A 1 117 ? -5.527 3.429 -2.468 1.00 92.81 117 GLU A C 1
ATOM 946 O O . GLU A 1 117 ? -6.331 3.695 -1.570 1.00 92.81 117 GLU A O 1
ATOM 951 N N . ILE A 1 118 ? -4.431 2.691 -2.269 1.00 96.94 118 ILE A N 1
ATOM 952 C CA . ILE A 1 118 ? -3.999 2.153 -0.977 1.00 96.94 118 ILE A CA 1
ATOM 953 C C . ILE A 1 118 ? -2.824 2.978 -0.456 1.00 96.94 118 ILE A C 1
ATOM 955 O O . ILE A 1 118 ? -1.780 3.071 -1.105 1.00 96.94 118 ILE A O 1
ATOM 959 N N . ASP A 1 119 ? -2.978 3.542 0.739 1.00 97.62 119 ASP A N 1
ATOM 960 C CA . ASP A 1 119 ? -1.945 4.333 1.407 1.00 97.62 119 ASP A CA 1
ATOM 961 C C . ASP A 1 119 ? -0.995 3.465 2.241 1.00 97.62 119 ASP A C 1
ATOM 963 O O . ASP A 1 119 ? 0.182 3.801 2.360 1.00 97.62 119 ASP A O 1
ATOM 967 N N . LEU A 1 120 ? -1.477 2.355 2.808 1.00 97.31 120 LEU A N 1
ATOM 968 C CA . LEU A 1 120 ? -0.693 1.402 3.602 1.00 97.31 120 LEU A CA 1
ATOM 969 C C . LEU A 1 120 ? -1.270 -0.018 3.497 1.00 97.31 120 LEU A C 1
ATOM 971 O O . LEU A 1 120 ? -2.464 -0.196 3.268 1.00 97.31 120 LEU A O 1
ATOM 975 N N . PHE A 1 121 ? -0.431 -1.028 3.697 1.00 97.94 121 PHE A N 1
ATOM 976 C CA . PHE A 1 121 ? -0.813 -2.438 3.732 1.00 97.94 121 PHE A CA 1
ATOM 977 C C . PHE A 1 121 ? -0.532 -3.007 5.123 1.00 97.94 121 PHE A C 1
ATOM 979 O O . PHE A 1 121 ? 0.606 -2.950 5.592 1.00 97.94 121 PHE A O 1
ATOM 986 N N . VAL A 1 122 ? -1.551 -3.562 5.781 1.00 97.31 122 VAL A N 1
ATOM 987 C CA . VAL A 1 122 ? -1.421 -4.136 7.125 1.00 97.31 122 VAL A CA 1
ATOM 988 C C . VAL A 1 122 ? -1.817 -5.599 7.111 1.00 97.31 122 VAL A C 1
ATOM 990 O O . VAL A 1 122 ? -2.949 -5.958 6.792 1.00 97.31 122 VAL A O 1
ATOM 993 N N . ARG A 1 123 ? -0.886 -6.451 7.532 1.00 95.50 123 ARG A N 1
ATOM 994 C CA . ARG A 1 123 ? -1.139 -7.876 7.703 1.00 95.50 123 ARG A CA 1
ATOM 995 C C . ARG A 1 123 ? -1.598 -8.164 9.124 1.00 95.50 123 ARG A C 1
ATOM 997 O O . ARG A 1 123 ? -0.868 -7.878 10.077 1.00 95.50 123 ARG A O 1
ATOM 1004 N N . LEU A 1 124 ? -2.754 -8.798 9.258 1.00 95.69 124 LEU A N 1
ATOM 1005 C CA . LEU A 1 124 ? -3.222 -9.339 10.526 1.00 95.69 124 LEU A CA 1
ATOM 1006 C C . LEU A 1 124 ? -2.533 -10.671 10.809 1.00 95.69 124 LEU A C 1
ATOM 1008 O O . LEU A 1 124 ? -2.374 -11.510 9.923 1.00 95.69 124 LEU A O 1
ATOM 1012 N N . LYS A 1 125 ? -2.130 -10.876 12.063 1.00 94.38 125 LYS A N 1
ATOM 1013 C CA . LYS A 1 125 ? -1.542 -12.153 12.505 1.00 94.38 125 LYS A CA 1
ATOM 1014 C C . LYS A 1 125 ? -2.596 -13.200 12.858 1.00 94.38 125 LYS A C 1
ATOM 1016 O O . LYS A 1 125 ? -2.288 -14.386 12.903 1.00 94.38 125 LYS A O 1
ATOM 1021 N N . ALA A 1 126 ? -3.805 -12.748 13.168 1.00 94.69 126 ALA A N 1
ATOM 1022 C CA . ALA A 1 126 ? -4.942 -13.576 13.527 1.00 94.69 126 ALA A CA 1
ATOM 1023 C C . ALA A 1 126 ? -6.243 -12.814 13.253 1.00 94.69 126 ALA A C 1
ATOM 1025 O O . ALA A 1 126 ? -6.265 -11.582 13.242 1.00 94.69 126 ALA A O 1
ATOM 1026 N N . ALA A 1 127 ? -7.336 -13.558 13.103 1.00 95.56 127 ALA A N 1
ATOM 1027 C CA . ALA A 1 127 ? -8.690 -13.019 13.119 1.00 95.56 127 ALA A CA 1
ATOM 1028 C C . ALA A 1 127 ? -9.078 -12.590 14.544 1.00 95.56 127 ALA A C 1
ATOM 1030 O O . ALA A 1 127 ? -9.761 -13.328 15.254 1.00 95.56 127 ALA A O 1
ATOM 1031 N N . SER A 1 128 ? -8.609 -11.423 14.990 1.00 96.62 128 SER A N 1
ATOM 1032 C CA . SER A 1 128 ? -8.974 -10.871 16.296 1.00 96.62 128 SER A CA 1
ATOM 1033 C C . SER A 1 128 ? -9.292 -9.375 16.233 1.00 96.62 128 SER A C 1
ATOM 1035 O O . SER A 1 128 ? -8.680 -8.645 15.444 1.00 96.62 128 SER A O 1
ATOM 1037 N N . PRO A 1 129 ? -10.214 -8.890 17.088 1.00 96.88 129 PRO A N 1
ATOM 1038 C CA . PRO A 1 129 ? -10.503 -7.464 17.201 1.00 96.88 129 PRO A CA 1
ATOM 1039 C C . PRO A 1 129 ? -9.264 -6.634 17.557 1.00 96.88 129 PRO A C 1
ATOM 1041 O O . PRO A 1 129 ? -9.133 -5.512 17.082 1.00 96.88 129 PRO A O 1
ATOM 1044 N N . ASP A 1 130 ? -8.322 -7.180 18.330 1.00 97.75 130 ASP A N 1
ATOM 1045 C CA . ASP A 1 130 ? -7.083 -6.480 18.699 1.00 97.75 130 ASP A CA 1
ATOM 1046 C C . ASP A 1 130 ? -6.149 -6.266 17.497 1.00 97.75 130 ASP A C 1
ATOM 1048 O O . ASP A 1 130 ? -5.585 -5.184 17.321 1.00 97.75 130 ASP A O 1
ATOM 1052 N N . GLU A 1 131 ? -6.002 -7.270 16.628 1.00 97.31 131 GLU A N 1
ATOM 1053 C CA . GLU A 1 131 ? -5.203 -7.140 15.405 1.00 97.31 131 GLU A CA 1
ATOM 1054 C C . GLU A 1 131 ? -5.872 -6.177 14.414 1.00 97.31 131 GLU A C 1
ATOM 1056 O O . GLU A 1 131 ? -5.205 -5.316 13.836 1.00 97.31 131 GLU A O 1
ATOM 1061 N N . ALA A 1 132 ? -7.197 -6.254 14.269 1.00 97.50 132 ALA A N 1
ATOM 1062 C CA . ALA A 1 132 ? -7.955 -5.305 13.459 1.00 97.50 132 ALA A CA 1
ATOM 1063 C C . ALA A 1 132 ? -7.870 -3.870 14.015 1.00 97.50 132 ALA A C 1
ATOM 1065 O O . ALA A 1 132 ? -7.715 -2.916 13.251 1.00 97.50 132 ALA A O 1
ATOM 1066 N N . ARG A 1 133 ? -7.897 -3.704 15.344 1.00 97.81 133 ARG A N 1
ATOM 1067 C CA . ARG A 1 133 ? -7.677 -2.420 16.025 1.00 97.81 133 ARG A CA 1
ATOM 1068 C C . ARG A 1 133 ? -6.299 -1.855 15.695 1.00 97.81 133 ARG A C 1
ATOM 1070 O O . ARG A 1 133 ? -6.227 -0.704 15.283 1.00 97.81 133 ARG A O 1
ATOM 1077 N N . ARG A 1 134 ? -5.236 -2.663 15.780 1.00 96.88 134 ARG A N 1
ATOM 1078 C CA . ARG A 1 134 ? -3.875 -2.252 15.387 1.00 96.88 134 ARG A CA 1
ATOM 1079 C C . ARG A 1 134 ? -3.833 -1.725 13.951 1.00 96.88 134 ARG A C 1
ATOM 1081 O O . ARG A 1 134 ? -3.195 -0.707 13.697 1.00 96.88 134 ARG A O 1
ATOM 1088 N N . ALA A 1 135 ? -4.506 -2.397 13.017 1.00 96.75 135 ALA A N 1
ATOM 1089 C CA . ALA A 1 135 ? -4.551 -1.961 11.623 1.00 96.75 135 ALA A CA 1
ATOM 1090 C C . ALA A 1 135 ? -5.295 -0.627 11.442 1.00 96.75 135 ALA A C 1
ATOM 1092 O O . ALA A 1 135 ? -4.833 0.250 10.709 1.00 96.75 135 ALA A O 1
ATOM 1093 N N . LEU A 1 136 ? -6.417 -0.449 12.145 1.00 97.25 136 LEU A N 1
ATOM 1094 C CA . LEU A 1 136 ? -7.160 0.813 12.171 1.00 97.25 136 LEU A CA 1
ATOM 1095 C C . LEU A 1 136 ? -6.336 1.954 12.772 1.00 97.25 136 LEU A C 1
ATOM 1097 O O . LEU A 1 136 ? -6.355 3.063 12.239 1.00 97.25 136 LEU A O 1
ATOM 1101 N N . ASP A 1 137 ? -5.604 1.682 13.849 1.00 96.19 137 ASP A N 1
ATOM 1102 C CA . ASP A 1 137 ? -4.747 2.662 14.509 1.00 96.19 137 ASP A CA 1
ATOM 1103 C C . ASP A 1 137 ? -3.577 3.063 13.600 1.00 96.19 137 ASP A C 1
ATOM 1105 O O . ASP A 1 137 ? -3.313 4.252 13.453 1.00 96.19 137 ASP A O 1
ATOM 1109 N N . ALA A 1 138 ? -2.961 2.116 12.880 1.00 95.81 138 ALA A N 1
ATOM 1110 C CA . ALA A 1 138 ? -1.936 2.420 11.877 1.00 95.81 138 ALA A CA 1
ATOM 1111 C C . ALA A 1 138 ? -2.466 3.351 10.768 1.00 95.81 138 ALA A C 1
ATOM 1113 O O . ALA A 1 138 ? -1.815 4.332 10.400 1.00 95.81 138 ALA A O 1
ATOM 1114 N N . ALA A 1 139 ? -3.681 3.096 10.272 1.00 96.00 139 ALA A N 1
ATOM 1115 C CA . ALA A 1 139 ? -4.326 3.964 9.288 1.00 96.00 139 ALA A CA 1
ATOM 1116 C C . ALA A 1 139 ? -4.659 5.353 9.863 1.00 96.00 139 ALA A C 1
ATOM 1118 O O . ALA A 1 139 ? -4.500 6.367 9.180 1.00 96.00 139 ALA A O 1
ATOM 1119 N N . ALA A 1 140 ? -5.098 5.410 11.122 1.00 94.88 140 ALA A N 1
ATOM 1120 C CA . ALA A 1 140 ? -5.395 6.657 11.814 1.00 94.88 140 ALA A CA 1
ATOM 1121 C C . ALA A 1 140 ? -4.129 7.489 12.088 1.00 94.88 140 ALA A C 1
ATOM 1123 O O . ALA A 1 140 ? -4.153 8.708 11.930 1.00 94.88 140 ALA A O 1
ATOM 1124 N N . ASP A 1 141 ? -3.018 6.853 12.449 1.00 94.56 141 ASP A N 1
ATOM 1125 C CA . ASP A 1 141 ? -1.730 7.511 12.693 1.00 94.56 141 ASP A CA 1
ATOM 1126 C C . ASP A 1 141 ? -1.093 8.045 11.404 1.00 94.56 141 ASP A C 1
ATOM 1128 O O . ASP A 1 141 ? -0.357 9.037 11.426 1.00 94.56 141 ASP A O 1
ATOM 1132 N N . ALA A 1 142 ? -1.413 7.428 10.264 1.00 94.69 142 ALA A N 1
ATOM 1133 C CA . ALA A 1 142 ? -0.988 7.883 8.946 1.00 94.69 142 ALA A CA 1
ATOM 1134 C C . ALA A 1 142 ? -1.764 9.117 8.440 1.00 94.69 142 ALA A C 1
ATOM 1136 O O . ALA A 1 142 ? -1.400 9.682 7.398 1.00 94.69 142 ALA A O 1
ATOM 1137 N N . LEU A 1 143 ? -2.834 9.545 9.128 1.00 94.56 143 LEU A N 1
ATOM 1138 C CA . LEU A 1 143 ? -3.630 10.704 8.721 1.00 94.56 143 LEU A CA 1
ATOM 1139 C C . LEU A 1 143 ? -2.780 11.988 8.666 1.00 94.56 143 LEU A C 1
ATOM 1141 O O . LEU A 1 143 ? -1.871 12.187 9.480 1.00 94.56 143 LEU A O 1
ATOM 1145 N N . PRO A 1 144 ? -3.087 12.914 7.737 1.00 92.62 144 PRO A N 1
ATOM 1146 C CA . PRO A 1 144 ? -2.525 14.257 7.768 1.00 92.62 144 PRO A CA 1
ATOM 1147 C C . PRO A 1 144 ? -2.668 14.908 9.151 1.00 92.62 144 PRO A C 1
ATOM 1149 O O . PRO A 1 144 ? -3.736 14.894 9.757 1.00 92.62 144 PRO A O 1
ATOM 1152 N N . ARG A 1 145 ? -1.584 15.525 9.638 1.00 89.12 145 ARG A N 1
ATOM 1153 C CA . ARG A 1 145 ? -1.566 16.199 10.951 1.00 89.12 145 ARG A CA 1
ATOM 1154 C C . ARG A 1 145 ? -2.307 17.539 10.961 1.00 89.12 145 ARG A C 1
ATOM 1156 O O . ARG A 1 145 ? -2.651 18.035 12.034 1.00 89.12 145 ARG A O 1
ATOM 1163 N N . SER A 1 146 ? -2.500 18.139 9.786 1.00 88.94 146 SER A N 1
ATOM 1164 C CA . SER A 1 146 ? -3.255 19.382 9.617 1.00 88.94 146 SER A CA 1
ATOM 1165 C C . SER A 1 146 ? -4.696 19.210 10.075 1.00 88.94 146 SER A C 1
ATOM 1167 O O . SER A 1 146 ? -5.244 18.113 10.010 1.00 88.94 146 SER A O 1
ATOM 1169 N N . GLU A 1 147 ? -5.336 20.293 10.505 1.00 87.25 147 GLU A N 1
ATOM 1170 C CA . GLU A 1 147 ? -6.771 20.246 10.770 1.00 87.25 147 GLU A CA 1
ATOM 1171 C C . GLU A 1 147 ? -7.545 19.923 9.482 1.00 87.25 147 GLU A C 1
ATOM 1173 O O . GLU A 1 147 ? -7.206 20.460 8.420 1.00 87.25 147 GLU A O 1
ATOM 1178 N N . PRO A 1 148 ? -8.557 19.040 9.548 1.00 89.44 148 PRO A N 1
ATOM 1179 C CA . PRO A 1 148 ? -9.438 18.803 8.417 1.00 89.44 148 PRO A CA 1
ATOM 1180 C C . PRO A 1 148 ? -10.226 20.077 8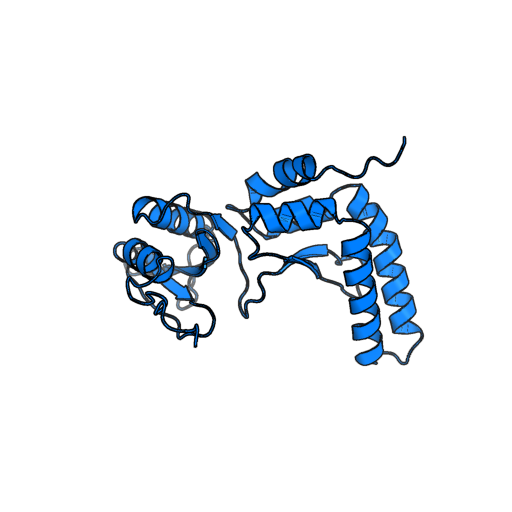.098 1.00 89.44 148 PRO A C 1
ATOM 1182 O O . PRO A 1 148 ? -10.656 20.803 8.996 1.00 89.44 148 PRO A O 1
ATOM 1185 N N . PHE A 1 149 ? -10.436 20.341 6.811 1.00 87.88 149 PHE A N 1
ATOM 1186 C CA . PHE A 1 149 ? -11.261 21.464 6.376 1.00 87.88 149 PHE A CA 1
ATOM 1187 C C . PHE A 1 149 ? -12.756 21.116 6.503 1.00 87.88 149 PHE A C 1
ATOM 1189 O O . PHE A 1 149 ? -13.126 19.939 6.398 1.00 87.88 149 PHE A O 1
ATOM 1196 N N . PRO A 1 150 ? -13.651 22.115 6.634 1.00 84.75 150 PRO A N 1
ATOM 1197 C CA . PRO A 1 150 ? -15.090 21.880 6.572 1.00 84.75 150 PRO A CA 1
ATOM 1198 C C . PRO A 1 150 ? -15.473 21.095 5.308 1.00 84.75 150 PRO A C 1
ATOM 1200 O O . PRO A 1 150 ? -15.106 21.480 4.196 1.00 84.75 150 PRO A O 1
ATOM 1203 N N . ASN A 1 151 ? -16.209 19.991 5.475 1.00 85.12 151 ASN A N 1
ATOM 1204 C CA . ASN A 1 151 ? -16.631 19.070 4.404 1.00 85.12 151 ASN A CA 1
ATOM 1205 C C . ASN A 1 151 ? -15.491 18.396 3.612 1.00 85.12 151 ASN A C 1
ATOM 1207 O O . ASN A 1 151 ? -15.732 17.836 2.543 1.00 85.12 151 ASN A O 1
ATOM 1211 N N . ARG A 1 152 ? -14.252 18.443 4.109 1.00 90.62 152 ARG A N 1
ATOM 1212 C CA . ARG A 1 152 ? -13.100 17.739 3.534 1.00 90.62 152 ARG A CA 1
ATOM 1213 C C . ARG A 1 152 ? -12.329 17.059 4.663 1.00 90.62 152 ARG A C 1
ATOM 1215 O O . ARG A 1 152 ? -11.379 17.648 5.188 1.00 90.62 152 ARG A O 1
ATOM 1222 N N . PRO A 1 153 ? -12.765 15.856 5.075 1.00 93.75 153 PRO A N 1
ATOM 1223 C CA . PRO A 1 153 ? -12.058 15.117 6.102 1.00 93.75 153 PRO A CA 1
ATOM 1224 C C . PRO A 1 153 ? -10.650 14.768 5.626 1.00 93.75 153 PRO A C 1
ATOM 1226 O O . PRO A 1 153 ? -10.407 14.548 4.439 1.00 93.75 153 PRO A O 1
ATOM 1229 N N . ASN A 1 154 ? -9.733 14.674 6.577 1.00 95.75 154 ASN A N 1
ATOM 1230 C CA . ASN A 1 154 ? -8.481 13.975 6.343 1.00 95.75 154 ASN A CA 1
ATOM 1231 C C . ASN A 1 154 ? -8.796 12.488 6.194 1.00 95.75 154 ASN A C 1
ATOM 1233 O O . ASN A 1 154 ? -9.580 11.959 6.983 1.00 95.75 154 ASN A O 1
ATOM 1237 N N . GLU A 1 155 ? -8.185 11.803 5.231 1.00 96.12 155 GLU A N 1
ATOM 1238 C CA . GLU A 1 155 ? -8.430 10.376 5.035 1.00 96.12 155 GLU A CA 1
ATOM 1239 C C . GLU A 1 155 ? -7.172 9.585 4.681 1.00 96.12 155 GLU A C 1
ATOM 1241 O O . GLU A 1 155 ? -6.217 10.110 4.095 1.00 96.12 155 GLU A O 1
ATOM 1246 N N . ARG A 1 156 ? -7.191 8.312 5.083 1.00 97.19 156 ARG A N 1
ATOM 1247 C CA . ARG A 1 156 ? -6.216 7.283 4.719 1.00 97.19 156 ARG A CA 1
ATOM 1248 C C . ARG A 1 156 ? -6.920 5.964 4.481 1.00 97.19 156 ARG A C 1
ATOM 1250 O O . ARG A 1 156 ? -7.818 5.607 5.243 1.00 97.19 156 ARG A O 1
ATOM 1257 N N . THR A 1 157 ? -6.487 5.249 3.453 1.00 97.81 157 THR A N 1
ATOM 1258 C CA . THR A 1 157 ? -6.991 3.924 3.097 1.00 97.81 157 THR A CA 1
ATOM 1259 C C . THR A 1 157 ? -5.909 2.883 3.347 1.00 97.81 157 THR A C 1
ATOM 1261 O O . THR A 1 157 ? -4.866 2.892 2.698 1.00 97.81 157 THR A O 1
ATOM 1264 N N . ALA A 1 158 ? -6.158 1.976 4.284 1.00 97.94 158 ALA A N 1
ATOM 1265 C CA . ALA A 1 158 ? -5.350 0.786 4.482 1.00 97.94 158 ALA A CA 1
ATOM 1266 C C . ALA A 1 158 ? -5.964 -0.394 3.731 1.00 97.94 158 ALA A C 1
ATOM 1268 O O . ALA A 1 158 ? -7.184 -0.532 3.692 1.00 97.94 158 ALA A O 1
ATOM 1269 N N . LEU A 1 159 ? -5.129 -1.271 3.187 1.00 98.06 159 LEU A N 1
ATOM 1270 C CA . LEU A 1 159 ? -5.546 -2.613 2.806 1.00 98.06 159 LEU A CA 1
ATOM 1271 C C . LEU A 1 159 ? -5.170 -3.560 3.940 1.00 98.06 159 LEU A C 1
ATOM 1273 O O . LEU A 1 159 ? -3.990 -3.709 4.263 1.00 98.06 159 LEU A O 1
ATOM 1277 N N . VAL A 1 160 ? -6.174 -4.156 4.572 1.00 97.69 160 VAL A N 1
ATOM 1278 C CA . VAL A 1 160 ? -5.995 -5.087 5.683 1.00 97.69 160 VAL A CA 1
ATOM 1279 C C . VAL A 1 160 ? -6.118 -6.502 5.144 1.00 97.69 160 VAL A C 1
ATOM 1281 O O . VAL A 1 160 ? -7.134 -6.836 4.543 1.00 97.69 160 VAL A O 1
ATOM 1284 N N . ALA A 1 161 ? -5.097 -7.326 5.358 1.00 96.06 161 ALA A N 1
ATOM 1285 C CA . ALA A 1 161 ? -5.060 -8.694 4.856 1.00 96.06 161 ALA A CA 1
ATOM 1286 C C . ALA A 1 161 ? -4.954 -9.715 5.991 1.00 96.06 161 ALA A C 1
ATOM 1288 O O . ALA A 1 161 ? -4.200 -9.523 6.949 1.00 96.06 161 ALA A O 1
ATOM 1289 N N . LEU A 1 162 ? -5.679 -10.820 5.848 1.00 94.88 162 LEU A N 1
ATOM 1290 C CA . LEU A 1 162 ? -5.568 -12.015 6.675 1.00 94.88 162 LEU A CA 1
ATOM 1291 C C . LEU A 1 162 ? -5.569 -13.220 5.734 1.00 94.88 162 LEU A C 1
ATOM 1293 O O . LEU A 1 162 ? -6.546 -13.440 5.024 1.00 94.88 162 LEU A O 1
ATOM 1297 N N . ASP A 1 163 ? -4.474 -13.981 5.730 1.00 89.25 163 ASP A N 1
ATOM 1298 C CA . ASP A 1 163 ? -4.265 -15.094 4.797 1.00 89.25 163 ASP A CA 1
ATOM 1299 C C . ASP A 1 163 ? -4.511 -14.676 3.333 1.00 89.25 163 ASP A C 1
ATOM 1301 O O . ASP A 1 163 ? -3.840 -13.764 2.851 1.00 89.25 163 ASP A O 1
ATOM 1305 N N . ASP A 1 164 ? -5.441 -15.325 2.633 1.00 89.00 164 ASP A N 1
ATOM 1306 C CA . ASP A 1 164 ? -5.818 -15.067 1.239 1.00 89.00 164 ASP A CA 1
ATOM 1307 C C . ASP A 1 164 ? -6.955 -14.042 1.084 1.00 89.00 164 ASP A C 1
ATOM 1309 O O . ASP A 1 164 ? -7.422 -13.798 -0.031 1.00 89.00 164 ASP A O 1
ATOM 1313 N N . ARG A 1 165 ? -7.386 -13.410 2.181 1.00 92.50 165 ARG A N 1
ATOM 1314 C CA . ARG A 1 165 ? -8.462 -12.415 2.201 1.00 92.50 165 ARG A CA 1
ATOM 1315 C C . ARG A 1 165 ? -7.933 -11.013 2.445 1.00 92.50 165 ARG A C 1
ATOM 1317 O O . ARG A 1 165 ? -6.976 -10.806 3.192 1.00 92.50 165 ARG A O 1
ATOM 1324 N N . GLN A 1 166 ? -8.622 -10.040 1.860 1.00 94.88 166 GLN A N 1
ATOM 1325 C CA . GLN A 1 166 ? -8.305 -8.626 2.000 1.00 94.88 166 GLN A CA 1
ATOM 1326 C C . GLN A 1 166 ? -9.561 -7.774 2.178 1.00 94.88 166 GLN A C 1
ATOM 1328 O O . GLN A 1 166 ? -10.639 -8.126 1.705 1.00 94.88 166 GLN A O 1
ATOM 1333 N N . LEU A 1 167 ? -9.400 -6.636 2.845 1.00 97.25 167 LEU A N 1
ATOM 1334 C CA . LEU A 1 167 ? -10.441 -5.639 3.042 1.00 97.25 167 LEU A CA 1
ATOM 1335 C C . LEU A 1 167 ? -9.824 -4.244 3.001 1.00 97.25 167 LEU A C 1
ATOM 1337 O O . LEU A 1 167 ? -8.919 -3.935 3.781 1.00 97.25 167 LEU A O 1
ATOM 1341 N N . GLY A 1 168 ? -10.331 -3.379 2.124 1.00 97.56 168 GLY A N 1
ATOM 1342 C CA . GLY A 1 168 ? -9.996 -1.964 2.185 1.00 97.56 168 GLY A CA 1
ATOM 1343 C C . GLY A 1 168 ? -10.665 -1.318 3.394 1.00 97.56 168 GLY A C 1
ATOM 1344 O O . GLY A 1 168 ? -11.844 -1.531 3.668 1.00 97.56 168 GLY A O 1
ATOM 1345 N N . VAL A 1 169 ? -9.921 -0.508 4.133 1.00 97.88 169 VAL A N 1
ATOM 1346 C CA . VAL A 1 169 ? -10.411 0.187 5.318 1.00 97.88 169 VAL A CA 1
ATOM 1347 C C . VAL A 1 169 ? -9.971 1.636 5.255 1.00 97.88 169 VAL A C 1
ATOM 1349 O O . VAL A 1 169 ? -8.782 1.948 5.291 1.00 97.88 169 VAL A O 1
ATOM 1352 N N . ARG A 1 170 ? -10.937 2.546 5.172 1.00 97.88 170 ARG A N 1
ATOM 1353 C CA . ARG A 1 170 ? -10.685 3.982 5.110 1.00 97.88 170 ARG A CA 1
ATOM 1354 C C . ARG A 1 170 ? -11.032 4.649 6.426 1.00 97.88 170 ARG A C 1
ATOM 1356 O O . ARG A 1 170 ? -12.197 4.696 6.815 1.00 97.88 170 ARG A O 1
ATOM 1363 N N . VAL A 1 171 ? -10.029 5.218 7.081 1.00 97.25 171 VAL A N 1
ATOM 1364 C CA . VAL A 1 171 ? -10.218 6.057 8.265 1.00 97.25 171 VAL A CA 1
ATOM 1365 C C . VAL A 1 171 ? -10.349 7.503 7.812 1.00 97.25 171 VAL A C 1
ATOM 1367 O O . VAL A 1 171 ? -9.538 7.993 7.026 1.00 97.25 171 VAL A O 1
ATOM 1370 N N . ARG A 1 172 ? -11.375 8.191 8.314 1.00 96.12 172 ARG A N 1
ATOM 1371 C CA . ARG A 1 172 ? -11.609 9.615 8.067 1.00 96.12 172 ARG A CA 1
ATOM 1372 C C . ARG A 1 172 ? -11.643 10.385 9.370 1.00 96.12 172 ARG A C 1
ATOM 1374 O O . ARG A 1 172 ? -12.309 9.964 10.311 1.00 96.12 172 ARG A O 1
ATOM 1381 N N . GLU A 1 173 ? -10.975 11.528 9.405 1.00 95.38 173 GLU A N 1
ATOM 1382 C CA . GLU A 1 173 ? -11.034 12.485 10.504 1.00 95.38 173 GLU A CA 1
ATOM 1383 C C . GLU A 1 173 ? -11.727 13.763 10.035 1.00 95.38 173 GLU A C 1
ATOM 1385 O O . GLU A 1 173 ? -11.256 14.474 9.146 1.00 95.38 173 GLU A O 1
ATOM 1390 N N . HIS A 1 174 ? -12.875 14.031 10.644 1.00 92.56 174 HIS A N 1
ATOM 1391 C CA . HIS A 1 174 ? -13.737 15.168 10.370 1.00 92.56 174 HIS A CA 1
ATOM 1392 C C . HIS A 1 174 ? -13.517 16.258 11.409 1.00 92.56 174 HIS A C 1
ATOM 1394 O O . HIS A 1 174 ? -13.260 15.981 12.586 1.00 92.56 174 HIS A O 1
ATOM 1400 N N . GLN A 1 175 ? -13.713 17.501 10.984 1.00 90.69 175 GLN A N 1
ATOM 1401 C CA . GLN A 1 175 ? -13.894 18.611 11.908 1.00 90.69 175 GLN A CA 1
ATOM 1402 C C . GLN A 1 175 ? -15.232 18.438 12.649 1.00 90.69 175 GLN A C 1
ATOM 1404 O O . GLN A 1 175 ? -16.243 18.118 12.023 1.00 90.69 175 GLN A O 1
ATOM 1409 N N . ALA A 1 176 ? -15.240 18.629 13.968 1.00 84.31 176 ALA A N 1
ATOM 1410 C CA . ALA A 1 176 ? -16.435 18.575 14.809 1.00 84.31 176 ALA A CA 1
ATOM 1411 C C . ALA A 1 176 ? -16.479 19.781 15.763 1.00 84.31 176 ALA A C 1
ATOM 1413 O O . ALA A 1 176 ? -15.455 20.420 16.008 1.00 84.31 176 ALA A O 1
ATOM 1414 N N . ASP A 1 177 ? -17.657 20.089 16.309 1.00 79.38 177 ASP A N 1
ATOM 1415 C CA . ASP A 1 177 ? -17.820 21.129 17.330 1.00 79.38 177 ASP A CA 1
ATOM 1416 C C . ASP A 1 177 ? -18.259 20.515 18.677 1.00 79.38 177 ASP A C 1
ATOM 1418 O O . ASP A 1 177 ? -19.384 20.013 18.762 1.00 79.38 177 ASP A O 1
ATOM 1422 N N . PRO A 1 178 ? -17.412 20.516 19.727 1.00 77.25 178 PRO A N 1
ATOM 1423 C CA . PRO A 1 178 ? -15.981 20.826 19.714 1.00 77.25 178 PRO A CA 1
ATOM 1424 C C . PRO A 1 178 ? -15.122 19.617 19.286 1.00 77.25 178 PRO A C 1
ATOM 1426 O O . PRO A 1 178 ? -15.365 18.482 19.692 1.00 77.25 178 PRO A O 1
ATOM 1429 N N . GLY A 1 179 ? -14.045 19.864 18.534 1.00 82.62 179 GLY A N 1
ATOM 1430 C CA . GLY A 1 179 ? -12.943 18.915 18.338 1.00 82.62 179 GLY A CA 1
ATOM 1431 C C . GLY A 1 179 ? -12.929 18.175 16.997 1.00 82.62 179 GLY A C 1
ATOM 1432 O O . GLY A 1 179 ? -13.060 18.766 15.926 1.00 82.62 179 GLY A O 1
ATOM 1433 N N . ARG A 1 180 ? -12.651 16.869 17.047 1.00 88.31 180 ARG A N 1
ATOM 1434 C CA . ARG A 1 180 ? -12.471 16.009 15.870 1.00 88.31 180 ARG A CA 1
ATOM 1435 C C . ARG A 1 180 ? -13.278 14.734 16.046 1.00 88.31 180 ARG A C 1
ATOM 1437 O O . ARG A 1 180 ? -13.336 14.188 17.146 1.00 88.31 180 ARG A O 1
ATOM 1444 N N . ARG A 1 181 ? -13.871 14.242 14.961 1.00 90.44 181 ARG A N 1
ATOM 1445 C CA . ARG A 1 181 ? -14.598 12.966 14.941 1.00 90.44 181 ARG A CA 1
ATOM 1446 C C . ARG A 1 181 ? -13.957 12.038 13.926 1.00 90.44 181 ARG A C 1
ATOM 1448 O O . ARG A 1 181 ? -13.713 12.453 12.796 1.00 90.44 181 ARG A O 1
ATOM 1455 N N . ARG A 1 182 ? -13.729 10.782 14.304 1.00 93.06 182 ARG A N 1
ATOM 1456 C CA . ARG A 1 182 ? -13.241 9.750 13.387 1.00 93.06 182 ARG A CA 1
ATOM 1457 C C . ARG A 1 182 ? -14.356 8.796 12.988 1.00 93.06 182 ARG A C 1
ATOM 1459 O O . ARG A 1 182 ? -15.213 8.471 13.803 1.00 93.06 182 ARG A O 1
ATOM 1466 N N . THR A 1 183 ? -14.321 8.362 11.738 1.00 94.94 183 THR A N 1
ATOM 1467 C CA . THR A 1 183 ? -15.218 7.347 11.173 1.00 94.94 183 THR A CA 1
ATOM 1468 C C . THR A 1 183 ? -14.422 6.371 10.337 1.00 94.94 183 THR A C 1
ATOM 1470 O O . THR A 1 183 ? -13.413 6.756 9.740 1.00 94.94 183 THR A O 1
ATOM 1473 N N . VAL A 1 184 ? -14.917 5.146 10.234 1.00 97.69 184 VAL A N 1
ATOM 1474 C CA . VAL A 1 184 ? -14.340 4.108 9.386 1.00 97.69 184 VAL A CA 1
ATOM 1475 C C . VAL A 1 184 ? -15.290 3.807 8.230 1.00 97.69 184 VAL A C 1
ATOM 1477 O O . VAL A 1 184 ? -16.510 3.881 8.358 1.00 97.69 184 VAL A O 1
ATOM 1480 N N . THR A 1 185 ? -14.732 3.504 7.067 1.00 97.81 185 THR A N 1
ATOM 1481 C CA . THR A 1 185 ? -15.461 2.932 5.938 1.00 97.81 185 THR A CA 1
ATOM 1482 C C . THR A 1 185 ? -14.789 1.641 5.527 1.00 97.81 185 THR A C 1
ATOM 1484 O O . THR A 1 185 ? -13.582 1.636 5.292 1.00 97.81 185 THR A O 1
ATOM 1487 N N . LEU A 1 186 ? -15.561 0.565 5.456 1.00 97.62 186 LEU A N 1
ATOM 1488 C CA . LEU A 1 186 ? -15.095 -0.729 4.974 1.00 97.62 186 LEU A CA 1
ATOM 1489 C C . LEU A 1 186 ? -15.398 -0.821 3.479 1.00 97.62 186 LEU A C 1
ATOM 1491 O O . LEU A 1 186 ? -16.481 -0.439 3.036 1.00 97.62 186 LEU A O 1
ATOM 1495 N N . LEU A 1 187 ? -14.417 -1.281 2.715 1.00 96.31 187 LEU A N 1
ATOM 1496 C CA . LEU A 1 187 ? -14.406 -1.338 1.257 1.00 96.31 187 LEU A CA 1
ATOM 1497 C C . LEU A 1 187 ? -14.157 -2.798 0.834 1.00 96.31 187 LEU A C 1
ATOM 1499 O O . LEU A 1 187 ? -13.031 -3.137 0.449 1.00 96.31 187 LEU A O 1
ATOM 1503 N N . PRO A 1 188 ? -15.154 -3.687 0.989 1.00 91.81 188 PRO A N 1
ATOM 1504 C CA . PRO A 1 188 ? -15.061 -5.047 0.471 1.00 91.81 188 PRO A CA 1
ATOM 1505 C C . PRO A 1 188 ? -14.960 -5.021 -1.060 1.00 91.81 188 PRO A C 1
ATOM 1507 O O . PRO A 1 188 ? -15.559 -4.171 -1.718 1.00 91.81 188 PRO A O 1
ATOM 1510 N N . ASP A 1 189 ? -14.165 -5.928 -1.625 1.00 84.81 189 ASP A N 1
ATOM 1511 C CA . ASP A 1 189 ? -13.994 -6.022 -3.076 1.00 84.81 189 ASP A CA 1
ATOM 1512 C C . ASP A 1 189 ? -15.278 -6.548 -3.738 1.00 84.81 189 ASP A C 1
ATOM 1514 O O . ASP A 1 189 ? -15.850 -7.542 -3.296 1.00 84.81 189 ASP A O 1
ATOM 1518 N N . GLY A 1 190 ? -15.749 -5.863 -4.781 1.00 79.75 190 GLY A N 1
ATOM 1519 C CA . GLY A 1 190 ? -16.971 -6.217 -5.512 1.00 79.75 190 GLY A CA 1
ATOM 1520 C C . GLY A 1 190 ? -18.301 -5.951 -4.788 1.00 79.75 190 GLY A C 1
ATOM 1521 O O . GLY A 1 190 ? -19.353 -6.130 -5.402 1.00 79.75 190 GLY A O 1
ATOM 1522 N N . ASP A 1 191 ? -18.270 -5.481 -3.539 1.00 83.75 191 ASP A N 1
ATOM 1523 C CA . ASP A 1 191 ? -19.446 -5.255 -2.696 1.00 83.75 191 ASP A CA 1
ATOM 1524 C C . ASP A 1 191 ? -19.651 -3.772 -2.340 1.00 83.75 191 ASP A C 1
ATOM 1526 O O . ASP A 1 191 ? -18.836 -2.891 -2.617 1.00 83.75 191 ASP A O 1
ATOM 1530 N N . SER A 1 192 ? -20.801 -3.467 -1.733 1.00 88.06 192 SER A N 1
ATOM 1531 C CA . SER A 1 192 ? -21.112 -2.101 -1.303 1.00 88.06 192 SER A CA 1
ATOM 1532 C C . SER A 1 192 ? -20.299 -1.699 -0.074 1.00 88.06 192 SER A C 1
ATOM 1534 O O . SER A 1 192 ? -20.230 -2.433 0.908 1.00 88.06 192 SER A O 1
ATOM 1536 N N . ALA A 1 193 ? -19.749 -0.484 -0.100 1.00 93.94 193 ALA A N 1
ATOM 1537 C CA . ALA A 1 193 ? -19.012 0.068 1.029 1.00 93.94 193 ALA A CA 1
ATOM 1538 C C . ALA A 1 193 ? -19.901 0.250 2.274 1.00 93.94 193 ALA A C 1
ATOM 1540 O O . ALA A 1 193 ? -20.945 0.907 2.215 1.00 93.94 193 ALA A O 1
ATOM 1541 N N . GLU A 1 194 ? -19.438 -0.230 3.429 1.00 94.00 194 GLU A N 1
ATOM 1542 C CA . GLU A 1 194 ? -20.047 0.074 4.728 1.00 94.00 194 GLU A CA 1
ATOM 1543 C C . GLU A 1 194 ? -19.457 1.381 5.256 1.00 94.00 194 GLU A C 1
ATOM 1545 O O . GLU A 1 194 ? -18.319 1.429 5.724 1.00 94.00 194 GLU A O 1
ATOM 1550 N N . SER A 1 195 ? -20.216 2.468 5.133 1.00 92.88 195 SER A N 1
ATOM 1551 C CA . SER A 1 195 ? -19.771 3.816 5.501 1.00 92.88 195 SER A CA 1
ATOM 1552 C C . SER A 1 195 ? -20.156 4.194 6.931 1.00 92.88 195 SER A C 1
ATOM 1554 O O . SER A 1 195 ? -21.102 3.653 7.493 1.00 92.88 195 SER A O 1
ATOM 1556 N N . ASP A 1 196 ? -19.426 5.160 7.495 1.00 88.88 196 ASP A N 1
ATOM 1557 C CA . ASP A 1 196 ? -19.674 5.744 8.822 1.00 88.88 196 ASP A CA 1
ATOM 1558 C C . ASP A 1 196 ? -19.717 4.739 9.989 1.00 88.88 196 ASP A C 1
ATOM 1560 O O . ASP A 1 196 ? -20.359 4.987 11.011 1.00 88.88 196 ASP A O 1
ATOM 1564 N N . VAL A 1 197 ? -18.966 3.639 9.878 1.00 93.69 197 VAL A N 1
ATOM 1565 C CA . VAL A 1 197 ? -18.777 2.685 10.975 1.00 93.69 197 VAL A CA 1
ATOM 1566 C C . VAL A 1 197 ? -18.055 3.387 12.126 1.00 93.69 197 VAL A C 1
ATOM 1568 O O . VAL A 1 197 ? -17.043 4.078 11.929 1.00 93.69 197 VAL A O 1
ATOM 1571 N N . ALA A 1 198 ? -18.590 3.231 13.335 1.00 90.56 198 ALA A N 1
ATOM 1572 C CA . ALA A 1 198 ? -17.998 3.797 14.534 1.00 90.56 198 ALA A CA 1
ATOM 1573 C C . ALA A 1 198 ? -16.638 3.137 14.822 1.00 90.56 198 ALA A C 1
ATOM 1575 O O . ALA A 1 198 ? -16.430 1.950 14.566 1.00 90.56 198 ALA A O 1
ATOM 1576 N N . LEU A 1 199 ? -15.673 3.920 15.311 1.00 89.12 199 LEU A N 1
ATOM 1577 C CA . LEU A 1 199 ? -14.295 3.447 15.466 1.00 89.12 199 LEU A CA 1
ATOM 1578 C C . LEU A 1 199 ? -14.200 2.284 16.468 1.00 89.12 199 LEU A C 1
ATOM 1580 O O . LEU A 1 199 ? -13.371 1.397 16.298 1.00 89.12 199 LEU A O 1
ATOM 1584 N N . ASP A 1 200 ? -15.029 2.278 17.505 1.00 92.00 200 ASP A N 1
ATOM 1585 C CA . ASP A 1 200 ? -15.148 1.222 18.512 1.00 92.00 200 ASP A CA 1
ATOM 1586 C C . ASP A 1 200 ? -15.708 -0.090 17.942 1.00 92.00 200 ASP A C 1
ATOM 1588 O O . ASP A 1 200 ? -15.175 -1.148 18.267 1.00 92.00 200 ASP A O 1
ATOM 1592 N N . GLU A 1 201 ? -16.685 -0.018 17.038 1.00 94.94 201 GLU A N 1
ATOM 1593 C CA 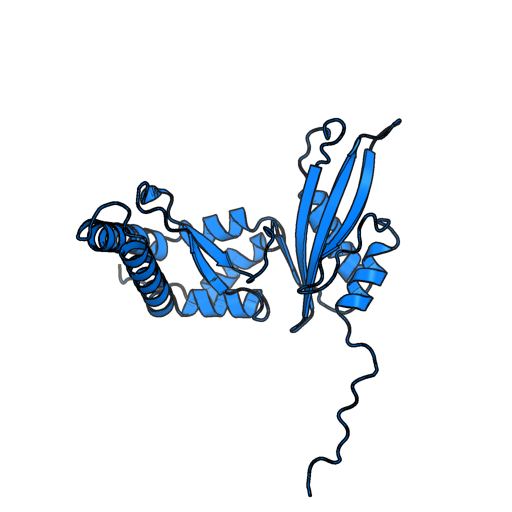. GLU A 1 201 ? -17.305 -1.183 16.385 1.00 94.94 201 GLU A CA 1
ATOM 1594 C C . GLU A 1 201 ? -16.492 -1.734 15.200 1.00 94.94 201 GLU A C 1
ATOM 1596 O O . GLU A 1 201 ? -16.582 -2.916 14.864 1.00 94.94 201 GLU A O 1
ATOM 1601 N N . ALA A 1 202 ? -15.682 -0.888 14.559 1.00 96.44 202 ALA A N 1
ATOM 1602 C CA . ALA A 1 202 ? -14.960 -1.226 13.336 1.00 96.44 202 ALA A CA 1
ATOM 1603 C C . ALA A 1 202 ? -14.073 -2.489 13.412 1.00 96.44 202 ALA A C 1
ATOM 1605 O O . ALA A 1 202 ? -14.081 -3.236 12.433 1.00 96.44 202 ALA A O 1
ATOM 1606 N N . PRO A 1 203 ? -13.332 -2.797 14.500 1.00 97.75 203 PRO A N 1
ATOM 1607 C CA . PRO A 1 203 ? -12.492 -3.993 14.525 1.00 97.75 203 PRO A CA 1
ATOM 1608 C C . PRO A 1 203 ? -13.286 -5.292 14.417 1.00 97.75 203 PRO A C 1
ATOM 1610 O O . PRO A 1 203 ? -12.880 -6.189 13.686 1.00 97.75 203 PRO A O 1
ATOM 1613 N N . GLU A 1 204 ? -14.432 -5.381 15.095 1.00 96.75 204 GLU A N 1
ATOM 1614 C CA . GLU A 1 204 ? -15.312 -6.552 15.011 1.00 96.75 204 GLU A CA 1
ATOM 1615 C C . GLU A 1 204 ? -15.818 -6.741 13.578 1.00 96.75 204 GLU A C 1
ATOM 1617 O O . GLU A 1 204 ? -15.803 -7.849 13.046 1.00 96.75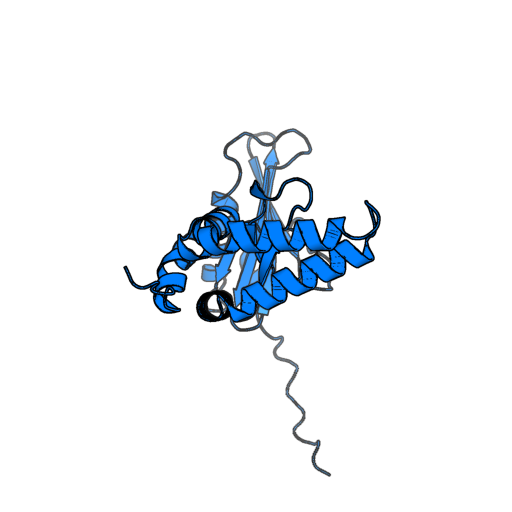 204 GLU A O 1
ATOM 1622 N N . ARG A 1 205 ? -16.192 -5.644 12.907 1.00 96.25 205 ARG A N 1
ATOM 1623 C CA . ARG A 1 205 ? -16.625 -5.678 11.504 1.00 96.25 205 ARG A CA 1
ATOM 1624 C C . ARG A 1 205 ? -15.504 -6.101 10.555 1.00 96.25 205 ARG A C 1
ATOM 1626 O O . ARG A 1 205 ? -15.739 -6.912 9.667 1.00 96.25 205 ARG A O 1
ATOM 1633 N N . VAL A 1 206 ? -14.283 -5.606 10.757 1.00 96.88 206 VAL A N 1
ATOM 1634 C CA . VAL A 1 206 ? -13.109 -6.027 9.972 1.00 96.88 206 VAL A CA 1
ATOM 1635 C C . VAL A 1 206 ? -12.877 -7.534 10.110 1.00 96.88 206 VAL A C 1
ATOM 1637 O O . VAL A 1 206 ? -12.687 -8.216 9.106 1.00 96.88 206 VAL A O 1
ATOM 1640 N N . VAL A 1 207 ? -12.940 -8.073 11.333 1.00 96.81 207 VAL A N 1
ATOM 1641 C CA . VAL A 1 207 ? -12.800 -9.519 11.570 1.00 96.81 207 VAL A CA 1
ATOM 1642 C C . VAL A 1 207 ? -13.919 -10.306 10.888 1.00 96.81 207 VAL A C 1
ATOM 1644 O O . VAL A 1 207 ? -13.639 -11.334 10.276 1.00 96.81 207 VAL A O 1
ATOM 1647 N N . GLN A 1 208 ? -15.165 -9.830 10.942 1.00 94.38 208 GLN A N 1
ATOM 1648 C CA . GLN A 1 208 ? -16.300 -10.484 10.279 1.00 94.38 208 GLN A CA 1
ATOM 1649 C C . GLN A 1 208 ? -16.104 -10.592 8.760 1.00 94.38 208 GLN A C 1
ATOM 1651 O O . GLN A 1 208 ? -16.323 -11.660 8.202 1.00 94.38 208 GLN A O 1
ATOM 1656 N N . HIS A 1 209 ? -15.619 -9.535 8.104 1.00 94.19 209 HIS A N 1
ATOM 1657 C CA . HIS A 1 209 ? -15.313 -9.548 6.664 1.00 94.19 209 HIS A CA 1
ATOM 1658 C C . HIS A 1 209 ? -14.147 -10.486 6.310 1.00 94.19 209 HIS A C 1
ATOM 1660 O O . HIS A 1 209 ? -14.178 -11.209 5.312 1.00 94.19 209 HIS A O 1
ATOM 1666 N N . LEU A 1 210 ? -13.104 -10.505 7.143 1.00 93.62 210 LEU A N 1
ATOM 1667 C CA . LEU A 1 210 ? -11.889 -11.284 6.883 1.00 93.62 210 LEU A CA 1
ATOM 1668 C C . LEU A 1 210 ? -11.983 -12.749 7.316 1.00 93.62 210 LEU A C 1
ATOM 1670 O O . LEU A 1 210 ? -11.120 -13.545 6.951 1.00 93.62 210 LEU A O 1
ATOM 1674 N N . THR A 1 211 ? -13.020 -13.137 8.053 1.00 91.25 211 THR A N 1
ATOM 1675 C CA . THR A 1 211 ? -13.251 -14.534 8.427 1.00 91.25 211 THR A CA 1
ATOM 1676 C C . THR A 1 211 ? -14.262 -15.186 7.492 1.00 91.25 211 THR A C 1
ATOM 1678 O O . THR A 1 211 ? -15.223 -14.552 7.058 1.00 91.25 211 THR A O 1
ATOM 1681 N N . PRO A 1 212 ? -14.065 -16.459 7.119 1.00 74.31 212 PRO A N 1
ATOM 1682 C CA . PRO A 1 212 ? -15.094 -17.185 6.400 1.00 74.31 212 PRO A CA 1
ATOM 1683 C C . PRO A 1 212 ? -16.344 -17.283 7.274 1.00 74.31 212 PRO A C 1
ATOM 1685 O O . PRO A 1 212 ? -16.260 -17.697 8.433 1.00 74.31 212 PRO A O 1
ATOM 1688 N N . GLU A 1 213 ? -17.512 -16.962 6.712 1.00 65.50 213 GLU A N 1
ATOM 1689 C CA . GLU A 1 213 ? -18.766 -17.378 7.330 1.00 65.50 213 GLU A CA 1
ATOM 1690 C C . GLU A 1 213 ? -18.696 -18.896 7.523 1.00 65.50 213 GLU A C 1
ATOM 1692 O O . GLU A 1 213 ? -18.388 -19.646 6.588 1.00 65.50 213 GLU A O 1
ATOM 1697 N N . ALA A 1 214 ? -18.926 -19.362 8.749 1.00 45.12 214 ALA A N 1
ATOM 1698 C CA . ALA A 1 214 ? -18.988 -20.781 9.066 1.00 45.12 214 ALA A CA 1
ATOM 1699 C C . ALA A 1 214 ? -20.208 -21.404 8.358 1.00 45.12 214 ALA A C 1
ATOM 1701 O O . ALA A 1 214 ? -21.259 -21.592 8.961 1.00 45.12 214 ALA A O 1
ATOM 1702 N N . GLY A 1 215 ? -20.097 -21.665 7.054 1.00 42.91 215 GLY A N 1
ATOM 1703 C CA . GLY A 1 215 ? -21.262 -21.966 6.223 1.00 42.91 215 GLY A CA 1
ATOM 1704 C C . GLY A 1 215 ? -20.993 -22.556 4.842 1.00 42.91 215 GLY A C 1
ATOM 1705 O O . GLY A 1 215 ? -21.875 -23.231 4.327 1.00 42.91 215 GLY A O 1
ATOM 1706 N N . SER A 1 216 ? -19.797 -22.426 4.257 1.00 39.59 216 SER A N 1
ATOM 1707 C CA . SER A 1 216 ? -19.467 -23.162 3.023 1.00 39.59 216 SER A CA 1
ATOM 1708 C C . SER A 1 216 ? -18.695 -24.439 3.348 1.00 39.59 216 SER A C 1
ATOM 1710 O O . SER A 1 216 ? -17.505 -24.599 3.079 1.00 39.59 216 SER A O 1
ATOM 1712 N N . ARG A 1 217 ? -19.392 -25.365 4.012 1.00 40.84 217 ARG A N 1
ATOM 1713 C CA . ARG A 1 217 ? -18.952 -26.755 4.098 1.00 40.84 217 ARG A CA 1
ATOM 1714 C C . ARG A 1 217 ? -19.121 -27.328 2.694 1.00 40.84 217 ARG A C 1
ATOM 1716 O O . ARG A 1 217 ? -20.246 -27.532 2.254 1.00 40.84 217 ARG A O 1
ATOM 1723 N N . VAL A 1 218 ? -18.006 -27.534 1.995 1.00 43.91 218 VAL A N 1
ATOM 1724 C CA . VAL A 1 218 ? -17.958 -28.303 0.746 1.00 43.91 218 VAL A CA 1
ATOM 1725 C C . VAL A 1 218 ? -18.728 -29.599 0.970 1.00 43.91 218 VAL A C 1
ATOM 1727 O O . VAL A 1 218 ? -18.363 -30.392 1.842 1.00 43.91 218 VAL A O 1
ATOM 1730 N N . ASP A 1 219 ? -19.812 -29.777 0.223 1.00 39.81 219 ASP A N 1
ATOM 1731 C CA . ASP A 1 219 ? -20.593 -31.004 0.241 1.00 39.81 219 ASP A CA 1
ATOM 1732 C C . ASP A 1 219 ? -19.701 -32.128 -0.323 1.00 39.81 219 ASP A C 1
ATOM 1734 O O . ASP A 1 2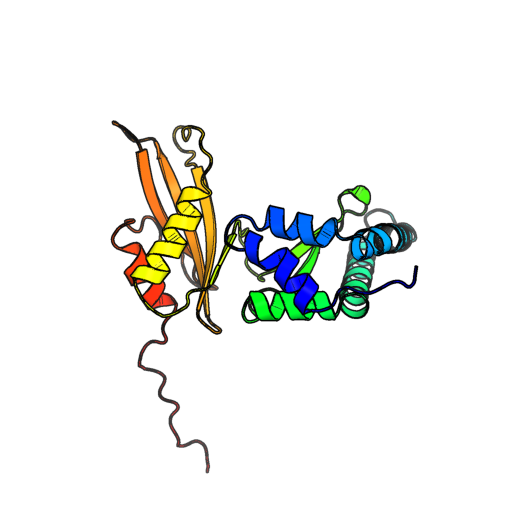19 ? -19.282 -32.042 -1.481 1.00 39.81 219 ASP A O 1
ATOM 1738 N N . PRO A 1 220 ? -19.346 -33.183 0.438 1.00 44.41 220 PRO A N 1
ATOM 1739 C CA . PRO A 1 220 ? -18.425 -34.221 -0.036 1.00 44.41 220 PRO A CA 1
ATOM 1740 C C . PRO A 1 220 ? -19.016 -35.158 -1.105 1.00 44.41 220 PRO A C 1
ATOM 1742 O O . PRO A 1 220 ? -18.462 -36.227 -1.350 1.00 44.41 220 PRO A O 1
ATOM 1745 N N . GLN A 1 221 ? -20.140 -34.810 -1.738 1.00 43.38 221 GLN A N 1
ATOM 1746 C CA . GLN A 1 221 ? -20.863 -35.670 -2.680 1.00 43.38 221 GLN A CA 1
ATOM 1747 C C . GLN A 1 221 ? -20.777 -35.183 -4.131 1.00 43.38 221 GLN A C 1
ATOM 1749 O O . GLN A 1 221 ? -21.778 -35.052 -4.825 1.00 43.38 221 GLN A O 1
ATOM 1754 N N . SER A 1 222 ? -19.563 -34.949 -4.624 1.00 37.59 222 SER A N 1
ATOM 1755 C CA . SER A 1 222 ? -19.302 -34.829 -6.068 1.00 37.59 222 SER A CA 1
ATOM 1756 C C . SER A 1 222 ? -18.267 -35.861 -6.515 1.00 37.59 222 SER A C 1
ATOM 1758 O O . SER A 1 222 ? -17.229 -35.526 -7.069 1.00 37.59 222 SER A O 1
ATOM 1760 N N . TRP A 1 223 ? -18.553 -37.130 -6.221 1.00 48.62 223 TRP A N 1
ATOM 1761 C CA . TRP A 1 223 ? -17.983 -38.289 -6.909 1.00 48.62 223 TRP A CA 1
ATOM 1762 C C . TRP A 1 223 ? -19.107 -39.305 -7.126 1.00 48.62 223 TRP A C 1
ATOM 1764 O O . TRP A 1 223 ? -19.294 -40.193 -6.298 1.00 48.62 223 TRP A O 1
ATOM 1774 N N . MET A 1 224 ? -19.861 -39.142 -8.215 1.00 40.03 224 MET A N 1
ATOM 1775 C CA . MET A 1 224 ? -20.493 -40.226 -8.981 1.00 40.03 224 MET A CA 1
ATOM 1776 C C . MET A 1 224 ? -20.582 -39.807 -10.443 1.00 40.03 224 MET A C 1
ATOM 1778 O O . MET A 1 224 ? -21.031 -38.667 -10.690 1.00 40.03 224 MET A O 1
#

Radius of gyration: 20.7 Å; chains: 1; bounding box: 53×62×54 Å

pLDDT: mean 88.13, std 14.0, range [37.59, 98.06]

Secondary structure (DSSP, 8-state):
----PPPHHHHHHHHHHHHTT-HHHHHHHHHTSHHHHHHHHHHHHHHHHHHHTSPTT-HHHHHHHHHHHHHHHHHHTHHHHHHHHHHTTTS-EEEEE--TT-GGG-EEEEE-S-SS--SEEEE-SSS-HHHHHHHHHHHHHTS-SSPPBTTB-EEEEEEEEETTEEEEEEEEEEEETTEEEEEEEEE-TTS--EEEE-TTTHHHHHHHHHSPPTT----S----

Foldseek 3Di:
DPPDDQALVSLLVQQLVCQLAFQVSSFCSQCVPPVNVVCLVPLLVVLLVQLVVDPPPPPVSNVVSQVVSFVVCCVSNVSNQVSQCVSQLNQWGWGWPHDSVCSVPIIIGTDRPDPDDATHEAEFPDLDLVSLLVSLVSQVVNWDPDAADAVGWTKHWYWYAYNPDIKIKMWTWHCDVPDIAIAIWIHHPPDDIDTRHHSVCRSVVVSVRRDDDPPPPPDPPPDD